Protein AF-A0A6B3G2F9-F1 (afdb_monomer_lite)

Radius of gyration: 20.9 Å; chains: 1; bounding box: 41×46×81 Å

Structure (mmCIF, N/CA/C/O backbone):
data_AF-A0A6B3G2F9-F1
#
_entry.id   AF-A0A6B3G2F9-F1
#
loop_
_atom_site.group_PDB
_atom_site.id
_atom_site.type_symbol
_atom_site.label_atom_id
_atom_site.label_alt_id
_atom_site.label_comp_id
_atom_site.label_asym_id
_atom_site.label_entity_id
_atom_site.label_seq_id
_atom_site.pdbx_PDB_ins_code
_atom_site.Cartn_x
_atom_site.Cartn_y
_atom_site.Cartn_z
_atom_site.occupancy
_atom_site.B_iso_or_equiv
_atom_site.auth_seq_id
_atom_site.auth_comp_id
_atom_site.auth_asym_id
_atom_site.auth_atom_id
_atom_site.pdbx_PDB_model_num
ATOM 1 N N . MET A 1 1 ? -14.988 -7.366 -2.886 1.00 41.06 1 MET A N 1
ATOM 2 C CA . MET A 1 1 ? -13.900 -8.150 -2.256 1.00 41.06 1 MET A CA 1
ATOM 3 C C . MET A 1 1 ? -12.719 -7.225 -1.993 1.00 41.06 1 MET A C 1
ATOM 5 O O . MET A 1 1 ? -12.342 -6.522 -2.917 1.00 41.06 1 MET A O 1
ATOM 9 N N . SER A 1 2 ? -12.184 -7.180 -0.766 1.00 50.41 2 SER A N 1
ATOM 10 C CA . SER A 1 2 ? -11.078 -6.279 -0.390 1.00 50.41 2 SER A CA 1
ATOM 11 C C . SER A 1 2 ? -9.726 -6.996 -0.423 1.00 50.41 2 SER A C 1
ATOM 13 O O . SER A 1 2 ? -9.626 -8.141 0.024 1.00 50.41 2 SER A O 1
ATOM 15 N N . LEU A 1 3 ? -8.689 -6.311 -0.921 1.00 51.59 3 LEU A N 1
ATOM 16 C CA . LEU A 1 3 ? -7.296 -6.778 -0.892 1.00 51.59 3 LEU A CA 1
ATOM 17 C C . LEU A 1 3 ? -6.813 -7.043 0.542 1.00 51.59 3 LEU A C 1
ATOM 19 O O . LEU A 1 3 ? -6.033 -7.962 0.754 1.00 51.59 3 LEU A O 1
ATOM 23 N N . LEU A 1 4 ? -7.354 -6.323 1.528 1.00 58.78 4 LEU A N 1
ATOM 24 C CA . LEU A 1 4 ? -6.992 -6.448 2.944 1.00 58.78 4 LEU A CA 1
ATOM 25 C C . LEU A 1 4 ? -7.509 -7.739 3.599 1.00 58.78 4 LEU A C 1
ATOM 27 O O . LEU A 1 4 ? -7.082 -8.094 4.692 1.00 58.78 4 LEU A O 1
ATOM 31 N N . CYS A 1 5 ? -8.428 -8.453 2.943 1.00 50.66 5 CYS A N 1
ATOM 32 C CA . CYS A 1 5 ? -8.968 -9.728 3.423 1.00 50.66 5 CYS A CA 1
ATOM 33 C C . CYS A 1 5 ? -8.280 -10.945 2.791 1.00 50.66 5 CYS A C 1
ATOM 35 O O . CYS A 1 5 ? -8.647 -12.080 3.096 1.00 50.66 5 CYS A O 1
ATOM 37 N N . ARG A 1 6 ? -7.313 -10.732 1.888 1.00 55.19 6 ARG A N 1
ATOM 38 C CA . ARG A 1 6 ? -6.484 -11.799 1.333 1.00 55.19 6 ARG A CA 1
ATOM 39 C C . ARG A 1 6 ? -5.071 -11.649 1.892 1.00 55.19 6 ARG A C 1
ATOM 41 O O . ARG A 1 6 ? -4.382 -10.728 1.468 1.00 55.19 6 ARG A O 1
ATOM 48 N N . PRO A 1 7 ? -4.606 -12.567 2.760 1.00 53.50 7 PRO A N 1
ATOM 49 C CA . PRO A 1 7 ? -3.229 -12.530 3.266 1.00 53.50 7 PRO A CA 1
ATOM 50 C C . PRO A 1 7 ? -2.176 -12.640 2.146 1.00 53.50 7 PRO A C 1
ATOM 52 O O . PRO A 1 7 ? -1.012 -12.333 2.365 1.00 53.50 7 PRO A O 1
ATOM 55 N N . ASP A 1 8 ? -2.608 -13.012 0.934 1.00 64.38 8 ASP A N 1
ATOM 56 C CA . ASP A 1 8 ? -1.764 -13.317 -0.219 1.00 64.38 8 ASP A CA 1
ATOM 57 C C . ASP A 1 8 ? -2.055 -12.370 -1.394 1.00 64.38 8 ASP A C 1
ATOM 59 O O . ASP A 1 8 ? -2.053 -12.789 -2.552 1.00 64.38 8 ASP A O 1
ATOM 63 N N . GLY A 1 9 ? -2.449 -11.119 -1.137 1.00 74.69 9 GLY A N 1
ATOM 64 C CA . GLY A 1 9 ? -2.626 -10.113 -2.189 1.00 74.69 9 GLY A CA 1
ATOM 65 C C . GLY A 1 9 ? -1.315 -9.846 -2.940 1.00 74.69 9 GLY A C 1
ATOM 66 O O . GLY A 1 9 ? -0.245 -9.840 -2.337 1.00 74.69 9 GLY A O 1
ATOM 67 N N . LEU A 1 10 ? -1.396 -9.635 -4.259 1.00 86.25 10 LEU A N 1
ATOM 68 C CA . LEU A 1 10 ? -0.296 -9.066 -5.042 1.00 86.25 10 LEU A CA 1
ATOM 69 C C . LEU A 1 10 ? -0.734 -7.682 -5.513 1.00 86.25 10 LEU A C 1
ATOM 71 O O . LEU A 1 10 ? -1.737 -7.559 -6.216 1.00 86.25 10 LEU A O 1
ATOM 75 N N . ALA A 1 11 ? 0.012 -6.662 -5.112 1.00 89.44 11 ALA A N 1
ATOM 76 C CA . ALA A 1 11 ? -0.164 -5.284 -5.526 1.00 89.44 11 ALA A CA 1
ATOM 77 C C . ALA A 1 11 ? 0.913 -4.933 -6.552 1.00 89.44 11 ALA A C 1
ATOM 79 O O . ALA A 1 11 ? 2.075 -5.311 -6.393 1.00 89.44 11 ALA A O 1
ATOM 80 N N . VAL A 1 12 ? 0.522 -4.195 -7.588 1.00 91.19 12 VAL A N 1
ATOM 81 C CA . VAL A 1 12 ? 1.438 -3.643 -8.587 1.00 91.19 12 VAL A CA 1
ATOM 82 C C . VAL A 1 12 ? 1.482 -2.134 -8.385 1.00 9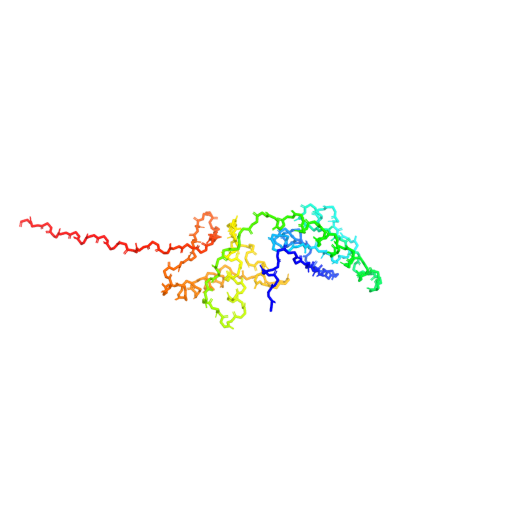1.19 12 VAL A C 1
ATOM 84 O O . VAL A 1 12 ? 0.453 -1.468 -8.482 1.00 91.19 12 VAL A O 1
ATOM 87 N N . LEU A 1 13 ? 2.659 -1.607 -8.057 1.00 91.00 13 LEU A N 1
ATOM 88 C CA . LEU A 1 13 ? 2.901 -0.178 -7.897 1.00 91.00 13 LEU A CA 1
ATOM 89 C C . LEU A 1 13 ? 3.542 0.359 -9.177 1.00 91.00 13 LEU A C 1
ATOM 91 O O . LEU A 1 13 ? 4.723 0.116 -9.407 1.00 91.00 13 LEU A O 1
ATOM 95 N N . ASP A 1 14 ? 2.765 1.069 -9.995 1.00 90.31 14 ASP A N 1
ATOM 96 C CA . ASP A 1 14 ? 3.271 1.749 -11.194 1.00 90.31 14 ASP A CA 1
ATOM 97 C C . ASP A 1 14 ? 3.864 3.117 -10.828 1.00 90.31 14 ASP A C 1
ATOM 99 O O . ASP A 1 14 ? 3.182 3.962 -10.241 1.00 90.31 14 ASP A O 1
ATOM 103 N N . VAL A 1 15 ? 5.143 3.317 -11.143 1.00 87.62 15 VAL A N 1
ATOM 104 C CA . VAL A 1 15 ? 5.885 4.559 -10.909 1.00 87.62 15 VAL A CA 1
ATOM 105 C C . VAL A 1 15 ? 6.088 5.258 -12.250 1.00 87.62 15 VAL A C 1
ATOM 107 O O . VAL A 1 15 ? 6.812 4.767 -13.112 1.00 87.62 15 VAL A O 1
ATOM 110 N N . SER A 1 16 ? 5.454 6.416 -12.432 1.00 79.62 16 SER A N 1
ATOM 111 C CA . SER A 1 16 ? 5.586 7.215 -13.655 1.00 79.62 16 SER A CA 1
ATOM 112 C C . SER A 1 16 ? 6.987 7.811 -13.821 1.00 79.62 16 SER A C 1
ATOM 114 O O . SER A 1 16 ? 7.643 8.158 -12.837 1.00 79.62 16 SER A O 1
ATOM 116 N N . GLU A 1 17 ? 7.401 8.022 -15.072 1.00 67.69 17 GLU A N 1
ATOM 117 C CA . GLU A 1 17 ? 8.581 8.829 -15.404 1.00 67.69 17 GLU A CA 1
ATOM 118 C C . GLU A 1 17 ? 8.389 10.268 -14.894 1.00 67.69 17 GLU A C 1
ATOM 120 O O . GLU A 1 17 ? 7.344 10.879 -15.120 1.00 67.69 17 GLU A O 1
ATOM 125 N N . GLY A 1 18 ? 9.355 10.783 -14.128 1.00 63.62 18 GLY A N 1
ATOM 126 C CA . GLY A 1 18 ? 9.251 12.091 -13.463 1.00 63.62 18 GLY A CA 1
ATOM 127 C C . GLY A 1 18 ? 8.346 12.126 -12.222 1.00 63.62 18 GLY A C 1
ATOM 128 O O . GLY A 1 18 ? 8.128 13.193 -11.648 1.00 63.62 18 GLY A O 1
ATOM 129 N N . GLY A 1 19 ? 7.811 10.982 -11.780 1.00 61.09 19 GLY A N 1
ATOM 130 C CA . GLY A 1 19 ? 7.118 10.881 -10.496 1.00 61.09 19 GLY A CA 1
ATOM 131 C C . GLY A 1 19 ? 8.072 11.132 -9.324 1.00 61.09 19 GLY A C 1
ATOM 132 O O . GLY A 1 19 ? 9.251 10.801 -9.404 1.00 61.09 19 GLY A O 1
ATOM 133 N N . GLN A 1 20 ? 7.568 11.689 -8.215 1.00 62.00 20 GLN A N 1
ATOM 134 C CA . GLN A 1 20 ? 8.350 11.860 -6.981 1.00 62.00 20 GLN A CA 1
ATOM 135 C C . GLN A 1 20 ? 8.782 10.490 -6.427 1.00 62.00 20 GLN A C 1
ATOM 137 O O . GLN A 1 20 ? 8.065 9.853 -5.648 1.00 62.00 20 GLN A O 1
ATOM 142 N N . THR A 1 21 ? 9.965 10.031 -6.829 1.00 65.19 21 THR A N 1
ATOM 143 C CA . THR A 1 21 ? 10.618 8.812 -6.336 1.00 65.19 21 THR A CA 1
ATOM 144 C C . THR A 1 21 ? 11.100 8.965 -4.893 1.00 65.19 21 THR A C 1
ATOM 146 O O . THR A 1 21 ? 11.269 7.956 -4.209 1.00 65.19 21 THR A O 1
ATOM 149 N N . ASP A 1 22 ? 11.178 10.200 -4.383 1.00 66.00 22 ASP A N 1
ATOM 150 C CA . ASP A 1 22 ? 11.611 10.587 -3.028 1.00 66.00 22 ASP A CA 1
ATOM 151 C C . ASP A 1 22 ? 10.884 9.863 -1.882 1.00 66.00 22 ASP A C 1
ATOM 153 O O . ASP A 1 22 ? 11.321 9.886 -0.731 1.00 66.00 22 ASP A O 1
ATOM 157 N N . ARG A 1 23 ? 9.747 9.214 -2.166 1.00 80.12 23 ARG A N 1
ATOM 158 C CA . ARG A 1 23 ? 8.985 8.418 -1.189 1.00 80.12 23 ARG A CA 1
ATOM 159 C C . ARG A 1 23 ? 8.669 7.002 -1.653 1.00 80.12 23 ARG A C 1
ATOM 161 O O . ARG A 1 23 ? 7.854 6.336 -1.012 1.00 80.12 23 ARG A O 1
ATOM 168 N N . LEU A 1 24 ? 9.280 6.522 -2.735 1.00 88.00 24 LEU A N 1
ATOM 169 C CA . LEU A 1 24 ? 9.011 5.191 -3.281 1.00 88.00 24 LEU A CA 1
ATOM 170 C C . LEU A 1 24 ? 9.279 4.102 -2.240 1.00 88.00 24 LEU A C 1
ATOM 172 O O . LEU A 1 24 ? 8.399 3.293 -1.959 1.00 88.00 24 LEU A O 1
ATOM 176 N N . GLU A 1 25 ? 10.443 4.132 -1.595 1.00 90.44 25 GLU A N 1
ATOM 177 C CA . GLU A 1 25 ? 10.796 3.165 -0.552 1.00 90.44 25 GLU A CA 1
ATOM 178 C C . GLU A 1 25 ? 9.811 3.197 0.619 1.00 90.44 25 GLU A C 1
ATOM 180 O O . GLU A 1 25 ? 9.406 2.155 1.130 1.00 90.44 25 GLU A O 1
ATOM 185 N N . GLN A 1 26 ? 9.373 4.386 1.039 1.00 88.06 26 GLN A N 1
ATOM 186 C CA . GLN A 1 26 ? 8.383 4.504 2.105 1.00 88.06 26 GLN A CA 1
ATOM 187 C C . GLN A 1 26 ? 7.035 3.911 1.675 1.00 88.06 26 GLN A C 1
ATOM 189 O O . GLN A 1 26 ? 6.419 3.173 2.440 1.00 88.06 26 GLN A O 1
ATOM 194 N N . ARG A 1 27 ? 6.590 4.185 0.444 1.00 88.88 27 ARG A N 1
ATOM 195 C CA . ARG A 1 27 ? 5.352 3.625 -0.122 1.00 88.88 27 ARG A CA 1
ATOM 196 C C . ARG A 1 27 ? 5.417 2.106 -0.199 1.00 88.88 27 ARG A C 1
ATOM 198 O O . ARG A 1 27 ? 4.492 1.446 0.261 1.00 88.88 27 ARG A O 1
ATOM 205 N N . VAL A 1 28 ? 6.516 1.560 -0.714 1.00 91.19 28 VAL A N 1
ATOM 206 C CA . VAL A 1 28 ? 6.755 0.114 -0.783 1.00 91.19 28 VAL A CA 1
ATOM 207 C C . VAL A 1 28 ? 6.747 -0.497 0.610 1.00 91.19 28 VAL A C 1
ATOM 209 O O . VAL A 1 28 ? 6.050 -1.480 0.827 1.00 91.19 28 VAL A O 1
ATOM 212 N N . ARG A 1 29 ? 7.438 0.117 1.575 1.00 89.88 29 ARG A N 1
ATOM 213 C CA . ARG A 1 29 ? 7.489 -0.358 2.963 1.00 89.88 29 ARG A CA 1
ATOM 214 C C . ARG A 1 29 ? 6.130 -0.391 3.632 1.00 89.88 29 ARG A C 1
ATOM 216 O O . ARG A 1 29 ? 5.868 -1.282 4.427 1.00 89.88 29 ARG A O 1
ATOM 223 N N . VAL A 1 30 ? 5.278 0.584 3.342 1.00 86.62 30 VAL A N 1
ATOM 224 C CA . VAL A 1 30 ? 3.931 0.643 3.903 1.00 86.62 30 VAL A CA 1
ATOM 225 C C . VAL A 1 30 ? 3.004 -0.348 3.189 1.00 86.62 30 VAL A C 1
ATOM 227 O O . VAL A 1 30 ? 2.289 -1.094 3.853 1.00 86.62 30 VAL A O 1
ATOM 230 N N . LEU A 1 31 ? 3.047 -0.433 1.857 1.00 86.94 31 LEU A N 1
ATOM 231 C CA . LEU A 1 31 ? 2.233 -1.376 1.080 1.00 86.94 31 LEU A CA 1
ATOM 232 C C . LEU A 1 31 ? 2.614 -2.840 1.342 1.00 86.94 31 LEU A C 1
ATOM 234 O O . LEU A 1 31 ? 1.730 -3.692 1.416 1.00 86.94 31 LEU A O 1
ATOM 238 N N . SER A 1 32 ? 3.901 -3.125 1.564 1.00 87.38 32 SER A N 1
ATOM 239 C CA . SER A 1 32 ? 4.393 -4.474 1.872 1.00 87.38 32 SER A CA 1
ATOM 240 C C . SER A 1 32 ? 3.857 -5.020 3.198 1.00 87.38 32 SER A C 1
ATOM 242 O O . SER A 1 32 ? 3.892 -6.223 3.439 1.00 87.38 32 SER A O 1
ATOM 244 N N . THR A 1 33 ? 3.299 -4.154 4.054 1.00 81.50 33 THR A N 1
ATOM 245 C CA . THR A 1 33 ? 2.641 -4.579 5.298 1.00 81.50 33 THR A CA 1
ATOM 246 C C . THR A 1 33 ? 1.257 -5.189 5.087 1.00 81.50 33 THR A C 1
ATOM 248 O O . THR A 1 33 ? 0.774 -5.878 5.984 1.00 81.50 33 THR A O 1
ATOM 251 N N . ILE A 1 34 ? 0.621 -4.937 3.939 1.00 79.69 34 ILE A N 1
ATOM 252 C CA . ILE A 1 34 ? -0.754 -5.369 3.644 1.00 79.69 34 ILE A CA 1
ATOM 253 C C . ILE A 1 34 ? -0.860 -6.283 2.419 1.00 79.69 34 ILE A C 1
ATOM 255 O O . ILE A 1 34 ? -1.911 -6.875 2.195 1.00 79.69 34 ILE A O 1
ATOM 259 N N . SER A 1 35 ? 0.191 -6.375 1.603 1.00 83.56 35 SER A N 1
ATOM 260 C CA . SER A 1 35 ? 0.215 -7.148 0.360 1.00 83.56 35 SER A CA 1
ATOM 261 C C . SER A 1 35 ? 1.657 -7.416 -0.061 1.00 83.56 35 SER A C 1
ATOM 263 O O . SER A 1 35 ? 2.549 -6.640 0.260 1.00 83.56 35 SER A O 1
ATOM 265 N N . SER A 1 36 ? 1.900 -8.447 -0.867 1.00 88.81 36 SER A N 1
ATOM 266 C CA . SER A 1 36 ? 3.142 -8.524 -1.645 1.00 88.81 36 SER A CA 1
ATOM 267 C C . SER A 1 36 ? 3.142 -7.429 -2.716 1.00 88.81 36 SER A C 1
ATOM 269 O O . SER A 1 36 ? 2.096 -7.181 -3.319 1.00 88.81 36 SER A O 1
ATOM 271 N N . VAL A 1 37 ? 4.279 -6.762 -2.949 1.00 91.75 37 VAL A N 1
ATOM 272 C CA . VAL A 1 37 ? 4.366 -5.579 -3.829 1.00 91.75 37 VAL A CA 1
ATOM 273 C C . VAL A 1 37 ? 5.367 -5.806 -4.955 1.00 91.75 37 VAL A C 1
ATOM 275 O O . VAL A 1 37 ? 6.559 -5.949 -4.696 1.00 91.75 37 VAL A O 1
ATOM 278 N N . VAL A 1 38 ? 4.896 -5.783 -6.199 1.00 94.56 38 VAL A N 1
ATOM 279 C CA . VAL A 1 38 ? 5.738 -5.657 -7.397 1.00 94.56 38 VAL A CA 1
ATOM 280 C C . VAL A 1 38 ? 5.753 -4.192 -7.812 1.00 94.56 38 VAL A C 1
ATOM 282 O O . VAL A 1 38 ? 4.700 -3.561 -7.877 1.00 94.56 38 VAL A O 1
ATOM 285 N N . VAL A 1 39 ? 6.928 -3.643 -8.094 1.00 94.44 39 VAL A N 1
ATOM 286 C CA . VAL A 1 39 ? 7.079 -2.249 -8.532 1.00 94.44 39 VAL A CA 1
ATOM 287 C C . VAL A 1 39 ? 7.374 -2.225 -10.027 1.00 94.44 39 VAL A C 1
ATOM 289 O O . VAL A 1 39 ? 8.308 -2.888 -10.463 1.00 94.44 39 VAL A O 1
ATOM 292 N N . LEU A 1 40 ? 6.599 -1.471 -10.806 1.00 93.94 40 LEU A N 1
ATOM 293 C CA . LEU A 1 40 ? 6.957 -1.104 -12.176 1.00 93.94 40 LEU A CA 1
ATOM 294 C C . LEU A 1 40 ? 7.669 0.241 -12.102 1.00 93.94 40 LEU A C 1
ATOM 296 O O . LEU A 1 40 ? 7.079 1.221 -11.650 1.00 93.94 40 LEU A O 1
ATOM 300 N N . ALA A 1 41 ? 8.941 0.271 -12.474 1.00 91.62 41 ALA A N 1
ATOM 301 C CA . ALA A 1 41 ? 9.803 1.419 -12.245 1.00 91.62 41 ALA A CA 1
ATOM 302 C C . ALA A 1 41 ? 10.530 1.859 -13.524 1.00 91.62 41 ALA A C 1
ATOM 304 O O . ALA A 1 41 ? 10.881 1.007 -14.350 1.00 91.62 41 ALA A O 1
ATOM 305 N N . PRO A 1 42 ? 10.789 3.169 -13.688 1.00 88.56 42 PRO A N 1
ATOM 306 C CA . PRO A 1 42 ? 11.743 3.652 -14.674 1.00 88.56 42 PRO A CA 1
ATOM 307 C C . PRO A 1 42 ? 13.172 3.207 -14.312 1.00 88.56 42 PRO A C 1
ATOM 309 O O . PRO A 1 42 ? 13.449 2.749 -13.198 1.00 88.56 42 PRO A O 1
ATOM 312 N N . ARG A 1 43 ? 14.086 3.287 -15.285 1.00 84.12 43 ARG A N 1
ATOM 313 C CA . ARG A 1 43 ? 15.433 2.682 -15.210 1.00 84.12 43 ARG A CA 1
ATOM 314 C C . ARG A 1 43 ? 16.353 3.310 -14.158 1.00 84.12 43 ARG A C 1
ATOM 316 O O . ARG A 1 43 ? 17.328 2.682 -13.760 1.00 84.12 43 ARG A O 1
ATOM 323 N N . ASP A 1 44 ? 16.057 4.527 -13.731 1.00 85.75 44 ASP A N 1
ATOM 324 C CA . ASP A 1 44 ? 16.808 5.327 -12.763 1.00 85.75 44 ASP A CA 1
ATOM 325 C C . ASP A 1 44 ? 16.453 5.015 -11.298 1.00 85.75 44 ASP A C 1
ATOM 327 O O . ASP A 1 44 ? 17.122 5.489 -10.377 1.00 85.75 44 ASP A O 1
ATOM 331 N N . VAL A 1 45 ? 15.436 4.183 -11.050 1.00 88.88 45 VAL A N 1
ATOM 332 C CA . VAL A 1 45 ? 15.073 3.771 -9.690 1.00 88.88 45 VAL A CA 1
ATOM 333 C C . VAL A 1 45 ? 16.151 2.884 -9.072 1.00 88.88 45 VAL A C 1
ATOM 335 O O . VAL A 1 45 ? 16.609 1.900 -9.654 1.00 88.88 45 VAL A O 1
ATOM 338 N N . ASN A 1 46 ? 16.489 3.167 -7.811 1.00 90.88 46 ASN A N 1
ATOM 339 C CA . ASN A 1 46 ? 17.349 2.305 -7.010 1.00 90.88 46 ASN A CA 1
ATOM 340 C C . ASN A 1 46 ? 16.636 0.978 -6.680 1.00 90.88 46 ASN A C 1
ATOM 342 O O . ASN A 1 46 ? 15.911 0.851 -5.686 1.00 90.88 46 ASN A O 1
ATOM 346 N N . VAL A 1 47 ? 16.861 -0.030 -7.526 1.00 92.25 47 VAL A N 1
ATOM 347 C CA . VAL A 1 47 ? 16.284 -1.378 -7.400 1.00 92.25 47 VAL A CA 1
ATOM 348 C C . VAL A 1 47 ? 16.603 -1.998 -6.039 1.00 92.25 47 VAL A C 1
ATOM 350 O O . VAL A 1 47 ? 15.716 -2.538 -5.380 1.00 92.25 47 VAL A O 1
ATOM 353 N N . VAL A 1 48 ? 17.852 -1.883 -5.577 1.00 94.12 48 VAL A N 1
ATOM 354 C CA . VAL A 1 48 ? 18.304 -2.498 -4.319 1.00 94.12 48 VAL A CA 1
ATOM 355 C C . VAL A 1 48 ? 17.577 -1.897 -3.121 1.00 94.12 48 VAL A C 1
ATOM 357 O O . VAL A 1 48 ? 17.113 -2.631 -2.247 1.00 94.12 48 VAL A O 1
ATOM 360 N N . ALA A 1 49 ? 17.454 -0.573 -3.070 1.00 92.81 49 ALA A N 1
ATOM 361 C CA . ALA A 1 49 ? 16.764 0.096 -1.975 1.00 92.81 49 ALA A CA 1
ATOM 362 C C . ALA A 1 49 ? 15.257 -0.210 -1.980 1.00 92.81 49 ALA A C 1
ATOM 364 O O . ALA A 1 49 ? 14.669 -0.473 -0.930 1.00 92.81 49 ALA A O 1
ATOM 365 N N . THR A 1 50 ? 14.658 -0.310 -3.168 1.00 92.94 50 THR A N 1
ATOM 366 C CA . THR A 1 50 ? 13.248 -0.684 -3.348 1.00 92.94 50 THR A CA 1
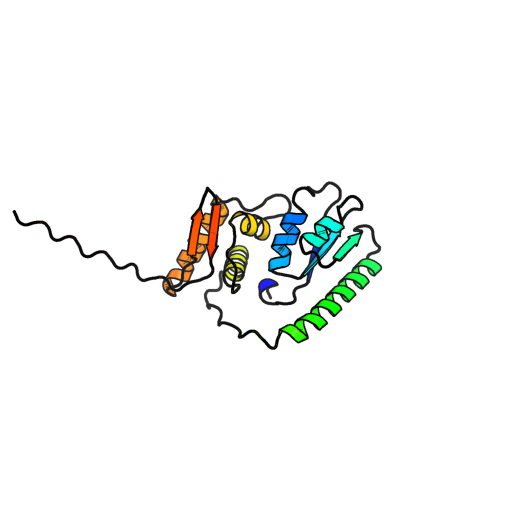ATOM 367 C C . THR A 1 50 ? 12.967 -2.119 -2.881 1.00 92.94 50 THR A C 1
ATOM 369 O O . THR A 1 50 ? 11.995 -2.360 -2.164 1.00 92.94 50 THR A O 1
ATOM 372 N N . LEU A 1 51 ? 13.849 -3.073 -3.198 1.00 93.06 51 LEU A N 1
ATOM 373 C CA . LEU A 1 51 ? 13.766 -4.446 -2.682 1.00 93.06 51 LEU A CA 1
ATOM 374 C C . LEU A 1 51 ? 13.944 -4.485 -1.156 1.00 93.06 51 LEU A C 1
ATOM 376 O O . LEU A 1 51 ? 13.151 -5.111 -0.457 1.00 93.06 51 LEU A O 1
ATOM 380 N N . ARG A 1 52 ? 14.922 -3.747 -0.608 1.00 92.56 52 ARG A N 1
ATOM 381 C CA . ARG A 1 52 ? 15.126 -3.623 0.852 1.00 92.56 52 ARG A CA 1
ATOM 382 C C . ARG A 1 52 ? 13.940 -2.986 1.573 1.00 92.56 52 ARG A C 1
ATOM 384 O O . ARG A 1 52 ? 13.721 -3.265 2.750 1.00 92.56 52 ARG A O 1
ATOM 391 N N . ALA A 1 53 ? 13.171 -2.143 0.890 1.00 90.75 53 ALA A N 1
ATOM 392 C CA . ALA A 1 53 ? 11.935 -1.586 1.418 1.00 90.75 53 ALA A CA 1
ATOM 393 C C . ALA A 1 53 ? 10.790 -2.616 1.497 1.00 90.75 53 ALA A C 1
ATOM 395 O O . ALA A 1 53 ? 9.790 -2.350 2.160 1.00 90.75 53 ALA A O 1
ATOM 396 N N . GLY A 1 54 ? 10.934 -3.791 0.878 1.00 91.19 54 GLY A N 1
ATOM 397 C CA . GLY A 1 54 ? 9.970 -4.891 0.947 1.00 91.19 54 GLY A CA 1
ATOM 398 C C . GLY A 1 54 ? 9.217 -5.164 -0.354 1.00 91.19 54 GLY A C 1
ATOM 399 O O . GLY A 1 54 ? 8.201 -5.858 -0.317 1.00 91.19 54 GLY A O 1
ATOM 400 N N . ALA A 1 55 ? 9.673 -4.630 -1.493 1.00 93.44 55 ALA A N 1
ATOM 401 C CA . ALA A 1 55 ? 9.180 -5.083 -2.791 1.00 93.44 55 ALA A CA 1
ATOM 402 C C . ALA A 1 55 ? 9.609 -6.538 -3.024 1.00 93.44 55 ALA A C 1
ATOM 404 O O . ALA A 1 55 ? 10.743 -6.908 -2.721 1.00 93.44 55 ALA A O 1
ATOM 405 N N . VAL A 1 56 ? 8.715 -7.350 -3.588 1.00 92.81 56 VAL A N 1
ATOM 406 C CA . VAL A 1 56 ? 9.037 -8.730 -3.979 1.00 92.81 56 VAL A CA 1
ATOM 407 C C . VAL A 1 56 ? 9.763 -8.771 -5.321 1.00 92.81 56 VAL A C 1
ATOM 409 O O . VAL A 1 56 ? 10.589 -9.647 -5.541 1.00 92.81 56 VAL A O 1
ATOM 412 N N . ASN A 1 57 ? 9.494 -7.795 -6.197 1.00 94.12 57 ASN A N 1
ATOM 413 C CA . ASN A 1 57 ? 10.194 -7.633 -7.466 1.00 94.12 57 ASN A CA 1
ATOM 414 C C . ASN A 1 57 ? 10.112 -6.176 -7.961 1.00 94.12 57 ASN A C 1
ATOM 416 O O . ASN A 1 57 ? 9.169 -5.451 -7.628 1.00 94.12 57 ASN A O 1
ATOM 420 N N . VAL A 1 58 ? 11.086 -5.764 -8.771 1.00 94.81 58 VAL A N 1
ATOM 421 C CA . VAL A 1 58 ? 11.131 -4.465 -9.451 1.00 94.81 58 VAL A CA 1
ATOM 422 C C . VAL A 1 58 ? 11.309 -4.728 -10.941 1.00 94.81 58 VAL A C 1
ATOM 424 O O . VAL A 1 58 ? 12.312 -5.300 -11.366 1.00 94.81 58 VAL A O 1
ATOM 427 N N . LEU A 1 59 ? 10.312 -4.347 -11.730 1.00 94.38 59 LEU A N 1
ATOM 428 C CA . LEU A 1 59 ? 10.247 -4.605 -13.160 1.00 94.38 59 LEU A CA 1
ATOM 429 C C . LEU A 1 59 ? 10.441 -3.301 -13.945 1.00 94.38 59 LEU A C 1
ATOM 431 O O . LEU A 1 59 ? 9.886 -2.275 -13.542 1.00 94.38 59 LEU A O 1
ATOM 435 N N . PRO A 1 60 ? 11.168 -3.331 -15.077 1.00 92.50 60 PRO A N 1
ATOM 436 C CA . PRO A 1 60 ? 11.258 -2.181 -15.968 1.00 92.50 60 PRO A CA 1
ATOM 437 C C . PRO A 1 60 ? 9.871 -1.838 -16.508 1.00 92.50 60 PRO A C 1
ATOM 439 O O . PRO A 1 60 ? 9.193 -2.697 -17.075 1.00 92.50 60 PRO A O 1
ATOM 442 N N . ARG A 1 61 ? 9.439 -0.591 -16.328 1.00 90.12 61 ARG A N 1
ATOM 443 C CA . ARG A 1 61 ? 8.128 -0.124 -16.797 1.00 90.12 61 ARG A CA 1
ATOM 444 C C . ARG A 1 61 ? 7.984 -0.196 -18.321 1.00 90.12 61 ARG A C 1
ATOM 446 O O . ARG A 1 61 ? 6.884 -0.408 -18.819 1.00 90.12 61 ARG A O 1
ATOM 453 N N . ASP A 1 62 ? 9.091 -0.037 -19.039 1.00 90.44 62 ASP A N 1
ATOM 454 C CA . ASP A 1 62 ? 9.187 -0.075 -20.500 1.00 90.44 62 ASP A CA 1
ATOM 455 C C . ASP A 1 62 ? 9.258 -1.500 -21.080 1.00 90.44 62 ASP A C 1
ATOM 457 O O . ASP A 1 62 ? 9.335 -1.668 -22.299 1.00 90.44 62 ASP A O 1
ATOM 461 N N . ALA A 1 63 ? 9.213 -2.539 -20.239 1.00 92.19 63 ALA A N 1
ATOM 462 C CA . ALA A 1 63 ? 9.188 -3.915 -20.715 1.00 92.19 63 ALA A CA 1
ATOM 463 C C . ALA A 1 63 ? 7.892 -4.223 -21.501 1.00 92.19 63 ALA A C 1
ATOM 465 O O . ALA A 1 63 ? 6.817 -3.710 -21.168 1.00 92.19 63 ALA A O 1
ATOM 466 N N . PRO A 1 64 ? 7.942 -5.108 -22.517 1.00 94.44 64 PRO A N 1
ATOM 467 C CA . PRO A 1 64 ? 6.764 -5.487 -23.288 1.00 94.44 64 PRO A CA 1
ATOM 468 C C . PRO A 1 64 ? 5.615 -5.996 -22.396 1.00 94.44 64 PRO A C 1
ATOM 470 O O . PRO A 1 64 ? 5.858 -6.810 -21.498 1.00 94.44 64 PRO A O 1
ATOM 473 N N . PRO A 1 65 ? 4.340 -5.644 -22.669 1.00 92.69 65 PRO A N 1
ATOM 474 C CA . PRO A 1 65 ? 3.211 -6.038 -21.818 1.00 92.69 65 PRO A CA 1
ATOM 475 C C . PRO A 1 65 ? 3.095 -7.549 -21.571 1.00 92.69 65 PRO A C 1
ATOM 477 O O . PRO A 1 65 ? 2.735 -7.977 -20.476 1.00 92.69 65 PRO A O 1
ATOM 480 N N . ARG A 1 66 ? 3.439 -8.375 -22.570 1.00 94.12 66 ARG A N 1
ATOM 481 C CA . ARG A 1 66 ? 3.458 -9.842 -22.428 1.00 94.12 66 ARG A CA 1
ATOM 482 C C . ARG A 1 66 ? 4.531 -10.319 -21.452 1.00 94.12 66 ARG A C 1
ATOM 484 O O . ARG A 1 66 ? 4.285 -11.249 -20.689 1.00 94.12 66 ARG A O 1
ATOM 491 N N . GLU A 1 67 ? 5.696 -9.681 -21.463 1.00 94.25 67 GLU A N 1
ATOM 492 C CA . GLU A 1 67 ? 6.779 -9.990 -20.535 1.00 94.25 67 GLU A CA 1
ATOM 493 C C . GLU A 1 67 ? 6.393 -9.592 -19.107 1.00 94.25 67 GLU A C 1
ATOM 495 O O . GLU A 1 67 ? 6.502 -10.411 -18.195 1.00 94.25 67 GLU A O 1
ATOM 500 N N . LEU A 1 68 ? 5.861 -8.377 -18.923 1.00 93.06 68 LEU A N 1
ATOM 501 C CA . LEU A 1 68 ? 5.359 -7.907 -17.630 1.00 93.06 68 LEU A CA 1
ATOM 502 C C . LEU A 1 68 ? 4.290 -8.844 -17.067 1.00 93.06 68 LEU A C 1
ATOM 504 O O . LEU A 1 68 ? 4.395 -9.280 -15.922 1.00 93.06 68 LEU A O 1
ATOM 508 N N . ALA A 1 69 ? 3.298 -9.215 -17.881 1.00 92.31 69 ALA A N 1
ATOM 509 C CA . ALA A 1 69 ? 2.258 -10.154 -17.480 1.00 92.31 69 ALA A CA 1
ATOM 510 C C . ALA A 1 69 ? 2.847 -11.511 -17.060 1.00 92.31 69 ALA A C 1
ATOM 512 O O . ALA A 1 69 ? 2.481 -12.039 -16.010 1.00 92.31 69 ALA A O 1
ATOM 513 N N . GLY A 1 70 ? 3.796 -12.051 -17.832 1.00 93.31 70 GLY A N 1
ATOM 514 C CA . GLY A 1 70 ? 4.479 -13.304 -17.504 1.00 93.31 70 GLY A CA 1
ATOM 515 C C . GLY A 1 70 ? 5.214 -13.245 -16.164 1.00 93.31 70 GLY A C 1
ATOM 516 O O . GLY A 1 70 ? 5.075 -14.154 -15.343 1.00 93.31 70 GLY A O 1
ATOM 517 N N . ARG A 1 71 ? 5.935 -12.149 -15.903 1.00 92.62 71 ARG A N 1
ATOM 518 C CA . ARG A 1 71 ? 6.654 -11.936 -14.639 1.00 92.62 71 ARG A CA 1
ATOM 519 C C . ARG A 1 71 ? 5.700 -11.768 -13.457 1.00 92.62 71 ARG A C 1
ATOM 521 O O . ARG A 1 71 ? 5.882 -12.430 -12.442 1.00 92.62 71 ARG A O 1
ATOM 528 N N . ILE A 1 72 ? 4.632 -10.983 -13.600 1.00 91.44 72 ILE A N 1
ATOM 529 C CA . ILE A 1 72 ? 3.607 -10.811 -12.553 1.00 91.44 72 ILE A CA 1
ATOM 530 C C . ILE A 1 72 ? 2.928 -12.151 -12.222 1.00 91.44 72 ILE A C 1
ATOM 532 O O . ILE A 1 72 ? 2.710 -12.469 -11.052 1.00 91.44 72 ILE A O 1
ATOM 536 N N . VAL A 1 73 ? 2.622 -12.970 -13.235 1.00 91.62 73 VAL A N 1
ATOM 537 C CA . VAL A 1 73 ? 2.061 -14.317 -13.034 1.00 91.62 73 VAL A CA 1
ATOM 538 C C . VAL A 1 73 ? 3.053 -15.230 -12.311 1.00 91.62 73 VAL A C 1
ATOM 540 O O . VAL A 1 73 ? 2.642 -15.999 -11.441 1.00 91.62 73 VAL A O 1
ATOM 543 N N . ALA A 1 74 ? 4.345 -15.153 -12.635 1.00 89.44 74 ALA A N 1
ATOM 544 C CA . ALA A 1 74 ? 5.375 -15.916 -11.938 1.00 89.44 74 ALA A CA 1
ATOM 545 C C . ALA A 1 74 ? 5.456 -15.526 -10.451 1.00 89.44 74 ALA A C 1
ATOM 547 O O . ALA A 1 74 ? 5.411 -16.412 -9.596 1.00 89.44 74 ALA A O 1
ATOM 548 N N . GLU A 1 75 ? 5.465 -14.228 -10.134 1.00 90.62 75 GLU A N 1
ATOM 549 C CA . GLU A 1 75 ? 5.445 -13.732 -8.748 1.00 90.62 75 GLU A CA 1
ATOM 550 C C . GLU A 1 75 ? 4.212 -14.219 -7.987 1.00 90.62 75 GLU A C 1
ATOM 552 O O . GLU A 1 75 ? 4.309 -14.737 -6.873 1.00 90.62 75 GLU A O 1
ATOM 557 N N . ARG A 1 76 ? 3.035 -14.135 -8.619 1.00 87.25 76 ARG A N 1
ATOM 558 C CA . ARG A 1 76 ? 1.787 -14.626 -8.029 1.00 87.25 76 ARG A CA 1
ATOM 559 C C . ARG A 1 76 ? 1.880 -16.104 -7.651 1.00 87.25 76 ARG A C 1
ATOM 561 O O . ARG A 1 76 ? 1.481 -16.474 -6.549 1.00 87.25 76 ARG A O 1
ATOM 568 N N . ARG A 1 77 ? 2.422 -16.940 -8.544 1.00 87.75 77 ARG A N 1
ATOM 569 C CA . ARG A 1 77 ? 2.602 -18.379 -8.294 1.00 87.75 77 ARG A CA 1
ATOM 570 C C . ARG A 1 77 ? 3.528 -18.635 -7.107 1.00 87.75 77 ARG A C 1
ATOM 572 O O . ARG A 1 77 ? 3.220 -19.495 -6.285 1.00 87.75 77 ARG A O 1
ATOM 579 N N . TRP A 1 78 ? 4.625 -17.887 -6.989 1.00 84.19 78 TRP A N 1
ATOM 580 C CA . TRP A 1 78 ? 5.549 -18.003 -5.857 1.00 84.19 78 TRP A CA 1
ATOM 581 C C . TRP A 1 78 ? 4.898 -17.631 -4.523 1.00 84.19 78 TRP A C 1
ATOM 583 O O . TRP A 1 78 ? 5.063 -18.362 -3.544 1.00 84.19 78 TRP A O 1
ATOM 593 N N . ILE A 1 79 ? 4.111 -16.553 -4.496 1.00 82.25 79 ILE A N 1
ATOM 594 C CA . ILE A 1 79 ? 3.350 -16.128 -3.312 1.00 82.25 79 ILE A CA 1
ATOM 595 C C . ILE A 1 79 ? 2.319 -17.193 -2.924 1.00 82.25 79 ILE A C 1
ATOM 597 O O . ILE A 1 79 ? 2.247 -17.608 -1.771 1.00 82.25 79 ILE A O 1
ATOM 601 N N . ASP A 1 80 ? 1.553 -17.710 -3.886 1.00 81.69 80 ASP A N 1
ATOM 602 C CA . ASP A 1 80 ? 0.555 -18.742 -3.598 1.00 81.69 80 ASP A CA 1
ATOM 603 C C . ASP A 1 80 ? 1.209 -20.032 -3.042 1.00 81.69 80 ASP A C 1
ATOM 605 O O . ASP A 1 80 ? 0.633 -20.698 -2.175 1.00 81.69 80 ASP A O 1
ATOM 609 N N . LEU A 1 81 ? 2.428 -20.377 -3.482 1.00 77.81 81 LEU A N 1
ATOM 610 C CA . LEU A 1 81 ? 3.196 -21.519 -2.967 1.00 77.81 81 LEU A CA 1
ATOM 611 C C . LEU A 1 81 ? 3.756 -21.297 -1.553 1.00 77.81 81 LEU A C 1
ATOM 613 O O . LEU A 1 81 ? 3.806 -22.250 -0.767 1.00 77.81 81 LEU A O 1
ATOM 617 N N . SER A 1 82 ? 4.196 -20.084 -1.215 1.00 71.06 82 SER A N 1
ATOM 618 C CA . SER A 1 82 ? 4.731 -19.765 0.116 1.00 71.06 82 SER A CA 1
ATOM 619 C C . SER A 1 82 ? 3.610 -19.637 1.151 1.00 71.06 82 SER A C 1
ATOM 621 O O . SER A 1 82 ? 3.700 -20.200 2.246 1.00 71.06 82 SER A O 1
ATOM 623 N N . SER A 1 83 ? 2.493 -19.021 0.779 1.00 66.19 83 SER A N 1
ATOM 624 C CA . SER A 1 83 ? 1.345 -18.821 1.659 1.00 66.19 83 SER A CA 1
ATOM 625 C C . SER A 1 83 ? 0.581 -20.093 2.008 1.00 66.19 83 SER A C 1
ATOM 627 O O . SER A 1 83 ? 0.045 -20.208 3.114 1.00 66.19 83 SER A O 1
ATOM 629 N N . ARG A 1 84 ? 0.555 -21.094 1.117 1.00 59.91 84 ARG A N 1
ATOM 630 C CA . ARG A 1 84 ? 0.021 -22.432 1.444 1.00 59.91 84 ARG A CA 1
ATOM 631 C C . ARG A 1 84 ? 0.752 -23.075 2.625 1.00 59.91 84 ARG A C 1
ATOM 633 O O . ARG A 1 84 ? 0.121 -23.786 3.399 1.00 59.91 84 ARG A O 1
ATOM 640 N N . ARG A 1 85 ? 2.045 -22.785 2.808 1.00 56.31 85 ARG A N 1
ATOM 641 C CA . ARG A 1 85 ? 2.826 -23.275 3.958 1.00 56.31 85 ARG A CA 1
ATOM 642 C C . ARG A 1 85 ? 2.507 -22.502 5.239 1.00 56.31 85 ARG A C 1
ATOM 644 O O . ARG A 1 85 ? 2.577 -23.064 6.325 1.00 56.31 85 ARG A O 1
ATOM 651 N N . HIS A 1 86 ? 2.128 -21.229 5.115 1.00 51.72 86 HIS A N 1
ATOM 652 C CA . HIS A 1 86 ? 1.879 -20.340 6.253 1.00 51.72 86 HIS A CA 1
ATOM 653 C C . HIS A 1 86 ? 0.447 -20.423 6.814 1.00 51.72 86 HIS A C 1
ATOM 655 O O . HIS A 1 86 ? 0.234 -20.155 7.998 1.00 51.72 86 HIS A O 1
ATOM 661 N N . ARG A 1 87 ? -0.528 -20.841 5.992 1.00 51.97 87 ARG A N 1
ATOM 662 C CA . ARG A 1 87 ? -1.958 -20.957 6.348 1.00 51.97 87 ARG A CA 1
ATOM 663 C C . ARG A 1 87 ? -2.300 -22.017 7.402 1.00 51.97 87 ARG A C 1
ATOM 665 O O . ARG A 1 87 ? -3.426 -22.032 7.881 1.00 51.97 87 ARG A O 1
ATOM 672 N N . LEU A 1 88 ? -1.345 -22.841 7.828 1.00 51.25 88 LEU A N 1
ATOM 673 C CA . LEU A 1 88 ? -1.539 -23.815 8.909 1.00 51.25 88 LEU A CA 1
ATOM 674 C C . LEU A 1 88 ? -1.502 -23.197 10.326 1.00 51.25 88 LEU A C 1
ATOM 676 O O . LEU A 1 88 ? -1.540 -23.943 11.299 1.00 51.25 88 LEU A O 1
ATOM 680 N N . ARG A 1 89 ? -1.384 -21.865 10.479 1.00 43.56 89 ARG A N 1
ATOM 681 C CA . ARG A 1 89 ? -1.029 -21.253 11.778 1.00 43.56 89 ARG A CA 1
ATOM 682 C C . ARG A 1 89 ? -1.843 -20.060 12.286 1.00 43.56 89 ARG A C 1
ATOM 684 O O . ARG A 1 89 ? -1.486 -19.551 13.343 1.00 43.56 89 ARG A O 1
ATOM 691 N N . VAL A 1 90 ? -2.912 -19.602 11.629 1.00 46.53 90 VAL A N 1
ATOM 692 C CA . VAL A 1 90 ? -3.634 -18.402 12.113 1.00 46.53 90 VAL A CA 1
ATOM 693 C C . VAL A 1 90 ? -5.145 -18.642 12.232 1.00 46.53 90 VAL A C 1
ATOM 695 O O . VAL A 1 90 ? -5.786 -18.899 11.214 1.00 46.53 90 VAL A O 1
ATOM 698 N N . PRO A 1 91 ? -5.737 -18.528 13.440 1.00 38.84 91 PRO A N 1
ATOM 699 C CA . PRO A 1 91 ? -7.184 -18.512 13.613 1.00 38.84 91 PRO A CA 1
ATOM 700 C C . PRO A 1 91 ? -7.767 -17.192 13.089 1.00 38.84 91 PRO A C 1
ATOM 702 O O . PRO A 1 91 ? -7.260 -16.109 13.384 1.00 38.84 91 PRO A O 1
ATOM 705 N N . SER A 1 92 ? -8.854 -17.283 12.326 1.00 41.44 92 SER A N 1
ATOM 706 C CA . SER A 1 92 ? -9.633 -16.132 11.864 1.00 41.44 92 SER A CA 1
ATOM 707 C C . SER A 1 92 ? -10.388 -15.512 13.042 1.00 41.44 92 SER A C 1
ATOM 709 O O . SER A 1 92 ? -11.290 -16.146 13.582 1.00 41.44 92 SER A O 1
ATOM 711 N N . GLN A 1 93 ? -10.064 -14.278 13.430 1.00 47.03 93 GLN A N 1
ATOM 712 C CA . GLN A 1 93 ? -10.891 -13.531 14.381 1.00 47.03 93 GLN A CA 1
ATOM 713 C C . GLN A 1 93 ? -12.144 -12.983 13.685 1.00 47.03 93 GLN A C 1
ATOM 715 O O . GLN A 1 93 ? -12.097 -12.504 12.549 1.00 47.03 93 GLN A O 1
ATOM 720 N N . SER A 1 94 ? -13.277 -13.098 14.370 1.00 43.31 94 SER A N 1
ATOM 721 C CA . SER A 1 94 ? -14.600 -12.651 13.938 1.00 43.31 94 SER A CA 1
ATOM 722 C C . SER A 1 94 ? -14.632 -11.138 13.710 1.00 43.31 94 SER A C 1
ATOM 724 O O . SER A 1 94 ? -14.295 -10.341 14.582 1.00 43.31 94 SER A O 1
ATOM 726 N N . ARG A 1 95 ? -15.039 -10.749 12.500 1.00 53.25 95 ARG A N 1
ATOM 727 C CA . ARG A 1 95 ? -15.102 -9.363 12.030 1.00 53.25 95 ARG A CA 1
ATOM 728 C C . ARG A 1 95 ? -16.326 -8.646 12.628 1.00 53.25 95 ARG A C 1
ATOM 730 O O . ARG A 1 95 ? -17.414 -9.219 12.571 1.00 53.25 95 ARG A O 1
ATOM 737 N N . PRO A 1 96 ? -16.207 -7.401 13.126 1.00 50.41 96 PRO A N 1
ATOM 738 C CA . PRO A 1 96 ? -17.375 -6.620 13.528 1.00 50.41 96 PRO A CA 1
ATOM 739 C C . PRO A 1 96 ? -18.309 -6.389 12.329 1.00 50.41 96 PRO A C 1
ATOM 741 O O . PRO A 1 96 ? -17.851 -6.019 11.247 1.00 50.41 96 PRO A O 1
ATOM 744 N N . GLN A 1 97 ? -19.619 -6.584 12.520 1.00 53.75 97 GLN A N 1
ATOM 745 C CA . GLN A 1 97 ? -20.651 -6.424 11.478 1.00 53.75 97 GLN A CA 1
ATOM 746 C C . GLN A 1 97 ? -20.982 -4.958 11.134 1.00 53.75 97 GLN A C 1
ATOM 748 O O . GLN A 1 97 ? -21.823 -4.697 10.274 1.00 53.75 97 GLN A O 1
ATOM 753 N N . ALA A 1 98 ? -20.307 -3.983 11.742 1.00 56.00 98 ALA A N 1
ATOM 754 C CA . ALA A 1 98 ? -20.425 -2.586 11.348 1.00 56.00 98 ALA A CA 1
ATOM 755 C C . ALA A 1 98 ? -19.708 -2.377 10.003 1.00 56.00 98 ALA A C 1
ATOM 757 O O . ALA A 1 98 ? -18.494 -2.194 9.972 1.00 56.00 98 ALA A O 1
ATOM 758 N N . VAL A 1 99 ? -20.440 -2.426 8.886 1.00 60.06 99 VAL A N 1
ATOM 759 C CA . VAL A 1 99 ? -19.899 -2.169 7.540 1.00 60.06 99 VAL A CA 1
ATOM 760 C C . VAL A 1 99 ? -20.111 -0.694 7.179 1.00 60.06 99 VAL A C 1
ATOM 762 O O . VAL A 1 99 ? -21.226 -0.292 6.845 1.00 60.06 99 VAL A O 1
ATOM 765 N N . PRO A 1 100 ? -19.078 0.166 7.244 1.00 60.72 100 PRO A N 1
ATOM 766 C CA . PRO A 1 100 ? -19.141 1.494 6.665 1.00 60.72 100 PRO A CA 1
ATOM 767 C C . PRO A 1 100 ? -19.628 1.504 5.207 1.00 60.72 100 PRO A C 1
ATOM 769 O O . PRO A 1 100 ? -18.987 0.942 4.327 1.00 60.72 100 PRO A O 1
ATOM 772 N N . HIS A 1 101 ? -20.691 2.262 4.916 1.00 65.69 101 HIS A N 1
ATOM 773 C CA . HIS A 1 101 ? -21.152 2.466 3.530 1.00 65.69 101 HIS A CA 1
ATOM 774 C C . HIS A 1 101 ? -20.149 3.231 2.644 1.00 65.69 101 HIS A C 1
ATOM 776 O O . HIS A 1 101 ? -20.167 3.103 1.425 1.00 65.69 101 HIS A O 1
ATOM 782 N N . GLN A 1 102 ? -19.261 4.037 3.240 1.00 77.19 102 GLN A N 1
ATOM 783 C CA . GLN A 1 102 ? -18.251 4.793 2.499 1.00 77.19 102 GLN A CA 1
ATOM 784 C C . GLN A 1 102 ? -16.975 3.956 2.349 1.00 77.19 102 GLN A C 1
ATOM 786 O O . GLN A 1 102 ? -16.343 3.618 3.351 1.00 77.19 102 GLN A O 1
ATOM 791 N N . ALA A 1 103 ? -16.548 3.701 1.108 1.00 75.31 103 ALA A N 1
ATOM 792 C CA . ALA A 1 103 ? -15.385 2.861 0.802 1.00 75.31 103 ALA A CA 1
ATOM 793 C C . ALA A 1 103 ? -14.108 3.277 1.560 1.00 75.31 103 ALA A C 1
ATOM 795 O O . ALA A 1 103 ? -13.393 2.435 2.091 1.00 75.31 103 ALA A O 1
ATOM 796 N N . SER A 1 104 ? -13.848 4.580 1.699 1.00 74.88 104 SER A N 1
ATOM 797 C CA . SER A 1 104 ? -12.670 5.081 2.423 1.00 74.88 104 SER A CA 1
ATOM 798 C C . SER A 1 104 ? -12.700 4.806 3.935 1.00 74.88 104 SER A C 1
ATOM 800 O O . SER A 1 104 ? -11.647 4.649 4.550 1.00 74.88 104 SER A O 1
ATOM 802 N N . GLN A 1 105 ? -13.888 4.730 4.543 1.00 84.50 105 GLN A N 1
ATOM 803 C CA . GLN A 1 105 ? -14.075 4.344 5.948 1.00 84.50 105 GLN A CA 1
ATOM 804 C C . GLN A 1 105 ? -13.980 2.831 6.128 1.00 84.50 105 GLN A C 1
ATOM 806 O O . GLN A 1 105 ? -13.411 2.365 7.110 1.00 84.50 105 GLN A O 1
ATOM 811 N N . GLN A 1 106 ? -14.487 2.075 5.154 1.00 83.50 106 GLN A N 1
ATOM 812 C CA . GLN A 1 106 ? -14.376 0.623 5.124 1.00 83.50 106 GLN A CA 1
ATOM 813 C C . GLN A 1 106 ? -12.909 0.179 5.087 1.00 83.50 106 GLN A C 1
ATOM 815 O O . GLN A 1 106 ? -12.505 -0.672 5.874 1.00 83.50 106 GLN A O 1
ATOM 820 N N . VAL A 1 107 ? -12.097 0.805 4.231 1.00 83.56 107 VAL A N 1
ATOM 821 C CA . VAL A 1 107 ? -10.656 0.526 4.142 1.00 83.56 107 VAL A CA 1
ATOM 822 C C . VAL A 1 107 ? -9.939 0.880 5.449 1.00 83.56 107 VAL A C 1
ATOM 824 O O . VAL A 1 107 ? -9.119 0.100 5.920 1.00 83.56 107 VAL A O 1
ATOM 827 N N . LEU A 1 108 ? -10.264 2.017 6.079 1.00 88.00 108 LEU A N 1
ATOM 828 C CA . LEU A 1 108 ? -9.683 2.383 7.378 1.00 88.00 108 LEU A CA 1
ATOM 829 C C . LEU A 1 108 ? -10.023 1.352 8.466 1.00 88.00 108 LEU A C 1
ATOM 831 O O . LEU A 1 108 ? -9.135 0.944 9.211 1.00 88.00 108 LEU A O 1
ATOM 835 N N . LEU A 1 109 ? -11.285 0.920 8.543 1.00 85.56 109 LEU A N 1
ATOM 836 C CA . LEU A 1 109 ? -11.717 -0.120 9.475 1.00 85.56 109 LEU A CA 1
ATOM 837 C C . LEU A 1 109 ? -10.948 -1.424 9.240 1.00 85.56 109 LEU A C 1
ATOM 839 O O . LEU A 1 109 ? -10.442 -2.014 10.188 1.00 85.56 109 LEU A O 1
ATOM 843 N N . GLU A 1 110 ? -10.825 -1.858 7.987 1.00 83.19 110 GLU A N 1
ATOM 844 C CA . GLU A 1 110 ? -10.087 -3.070 7.621 1.00 83.19 110 GLU A CA 1
ATOM 845 C C . GLU A 1 110 ? -8.610 -2.996 8.022 1.00 83.19 110 GLU A C 1
ATOM 847 O O . GLU A 1 110 ? -8.112 -3.935 8.635 1.00 83.19 110 GLU A O 1
ATOM 852 N N . LEU A 1 111 ? -7.931 -1.871 7.768 1.00 83.50 111 LEU A N 1
ATOM 853 C CA . LEU A 1 111 ? -6.535 -1.665 8.177 1.00 83.50 111 LEU A CA 1
ATOM 854 C C . LEU A 1 111 ? -6.361 -1.748 9.699 1.00 83.50 111 LEU A C 1
ATOM 856 O O . LEU A 1 111 ? -5.436 -2.396 10.187 1.00 83.50 111 LEU A O 1
ATOM 860 N N . LEU A 1 112 ? -7.263 -1.120 10.457 1.00 85.56 112 LEU A N 1
ATOM 861 C CA . LEU A 1 112 ? -7.240 -1.141 11.924 1.00 85.56 112 LEU A CA 1
ATOM 862 C C . LEU A 1 112 ? -7.690 -2.488 12.513 1.00 85.56 112 LEU A C 1
ATOM 864 O O . LEU A 1 112 ? -7.432 -2.753 13.685 1.00 85.56 112 LEU A O 1
ATOM 868 N N . SER A 1 113 ? -8.340 -3.339 11.718 1.00 79.69 113 SER A N 1
ATOM 869 C CA . SER A 1 113 ? -8.719 -4.703 12.109 1.00 79.69 113 SER A CA 1
ATOM 870 C C . SER A 1 113 ? -7.572 -5.702 11.966 1.00 79.69 113 SER A C 1
ATOM 872 O O . SER A 1 113 ? -7.696 -6.827 12.444 1.00 79.69 113 SER A O 1
ATOM 874 N N . LEU A 1 114 ? -6.481 -5.342 11.277 1.00 75.94 114 LEU A N 1
ATOM 875 C CA . LEU A 1 114 ? -5.375 -6.266 11.049 1.00 75.94 114 LEU A CA 1
ATOM 876 C C . LEU A 1 114 ? -4.690 -6.600 12.385 1.00 75.94 114 LEU A C 1
ATOM 878 O O . LEU A 1 114 ? -4.187 -5.694 13.061 1.00 75.94 114 LEU A O 1
ATOM 882 N N . PRO A 1 115 ? -4.654 -7.887 12.782 1.00 63.91 115 PRO A N 1
ATOM 883 C CA . PRO A 1 115 ? -4.059 -8.281 14.045 1.00 63.91 115 PRO A CA 1
ATOM 884 C C . PRO A 1 115 ? -2.564 -7.956 14.002 1.00 63.91 115 PRO A C 1
ATOM 886 O O . PRO A 1 115 ? -1.894 -8.264 13.021 1.00 63.91 115 PRO A O 1
ATOM 889 N N . THR A 1 116 ? -2.042 -7.368 15.082 1.00 56.59 116 THR A N 1
ATOM 890 C CA . THR A 1 116 ? -0.607 -7.141 15.381 1.00 56.59 116 THR A CA 1
ATOM 891 C C . THR A 1 116 ? 0.092 -5.866 14.893 1.00 56.59 116 THR A C 1
ATOM 893 O O . THR A 1 116 ? 1.313 -5.784 15.039 1.00 56.59 116 THR A O 1
ATOM 896 N N . ARG A 1 117 ? -0.598 -4.814 14.419 1.00 67.31 117 ARG A N 1
ATOM 897 C CA . ARG A 1 117 ? 0.110 -3.562 14.064 1.00 67.31 117 ARG A CA 1
ATOM 898 C C . ARG A 1 117 ? -0.462 -2.281 14.663 1.00 67.31 117 ARG A C 1
ATOM 900 O O . ARG A 1 117 ? -1.663 -2.038 14.661 1.00 67.31 117 ARG A O 1
ATOM 907 N N . GLN A 1 118 ? 0.458 -1.445 15.150 1.00 82.12 118 GLN A N 1
ATOM 908 C CA . GLN A 1 118 ? 0.223 -0.023 15.369 1.00 82.12 118 GLN A CA 1
ATOM 909 C C . GLN A 1 118 ? 0.469 0.719 14.060 1.00 82.12 118 GLN A C 1
ATOM 911 O O . GLN A 1 118 ? 1.506 0.543 13.420 1.00 82.12 118 GLN A O 1
ATOM 916 N N . TRP A 1 119 ? -0.456 1.594 13.703 1.00 86.75 119 TRP A N 1
ATOM 917 C CA . TRP A 1 119 ? -0.394 2.385 12.489 1.00 86.75 119 TRP A CA 1
ATOM 918 C C . TRP A 1 119 ? 0.011 3.819 12.800 1.00 86.75 119 TRP A C 1
ATOM 920 O O . TRP A 1 119 ? -0.684 4.528 13.528 1.00 86.75 119 TRP A O 1
ATOM 930 N N . CYS A 1 120 ? 1.127 4.282 12.238 1.00 88.75 120 CYS A N 1
ATOM 931 C CA . CYS A 1 120 ? 1.471 5.699 12.291 1.00 88.75 120 CYS A CA 1
ATOM 932 C C . CYS A 1 120 ? 0.503 6.503 11.413 1.00 88.75 120 CYS A C 1
ATOM 934 O O . CYS A 1 120 ? 0.140 6.077 10.316 1.00 88.75 120 CYS A O 1
ATOM 936 N N . CYS A 1 121 ? 0.140 7.712 11.846 1.00 89.19 121 CYS A N 1
ATOM 937 C CA . CYS A 1 121 ? -0.691 8.618 11.056 1.00 89.19 121 CYS A CA 1
ATOM 938 C C . CYS A 1 121 ? -0.113 8.930 9.663 1.00 89.19 121 CYS A C 1
ATOM 940 O O . CYS A 1 121 ? -0.875 9.192 8.740 1.00 89.19 121 CYS A O 1
ATOM 942 N N . HIS A 1 122 ? 1.213 8.881 9.497 1.00 88.12 122 HIS A N 1
ATOM 943 C CA . HIS A 1 122 ? 1.870 9.079 8.201 1.00 88.12 122 HIS A CA 1
ATOM 944 C C . HIS A 1 122 ? 1.643 7.893 7.260 1.00 88.12 122 HIS A C 1
ATOM 946 O O . HIS A 1 122 ? 1.309 8.096 6.098 1.00 88.12 122 HIS A O 1
ATOM 952 N N . ASP A 1 123 ? 1.755 6.668 7.773 1.00 88.25 123 ASP A N 1
ATOM 953 C CA . ASP A 1 123 ? 1.595 5.448 6.976 1.00 88.25 123 ASP A CA 1
ATOM 954 C C . ASP A 1 123 ? 0.136 5.285 6.537 1.00 88.25 123 ASP A C 1
ATOM 956 O O . ASP A 1 123 ? -0.139 5.037 5.366 1.00 88.25 123 ASP A O 1
ATOM 960 N N . LEU A 1 124 ? -0.817 5.545 7.441 1.00 89.25 124 LEU A N 1
ATOM 961 C CA . LEU A 1 124 ? -2.238 5.626 7.078 1.00 89.25 124 LEU A CA 1
ATOM 962 C C . LEU A 1 124 ? -2.511 6.767 6.100 1.00 89.25 124 LEU A C 1
ATOM 964 O O . LEU A 1 124 ? -3.330 6.615 5.198 1.00 89.25 124 LEU A O 1
ATOM 968 N N . GLY A 1 125 ? -1.824 7.899 6.266 1.00 89.88 125 GLY A N 1
ATOM 969 C CA . GLY A 1 125 ? -1.893 9.019 5.335 1.00 89.88 125 GLY A CA 1
ATOM 970 C C . GLY A 1 125 ? -1.501 8.611 3.915 1.00 89.88 125 GLY A C 1
ATOM 971 O O . GLY A 1 125 ? -2.190 8.977 2.963 1.00 89.88 125 GLY A O 1
ATOM 972 N N . LEU A 1 126 ? -0.440 7.811 3.785 1.00 88.06 126 LEU A N 1
ATOM 973 C CA . LEU A 1 126 ? 0.032 7.272 2.510 1.00 88.06 126 LEU A CA 1
ATOM 974 C C . LEU A 1 126 ? -0.920 6.223 1.926 1.00 88.06 126 LEU A C 1
ATOM 976 O O . LEU A 1 126 ? -1.196 6.273 0.733 1.00 88.06 126 LEU A O 1
ATOM 980 N N . LEU A 1 127 ? -1.441 5.304 2.745 1.00 86.56 127 LEU A N 1
ATOM 981 C CA . LEU A 1 127 ? -2.344 4.239 2.283 1.00 86.56 127 LEU A CA 1
ATOM 982 C C . LEU A 1 127 ? -3.715 4.749 1.842 1.00 86.56 127 LEU A C 1
ATOM 984 O O . LEU A 1 127 ? -4.333 4.175 0.953 1.00 86.56 127 LEU A O 1
ATOM 988 N N . LEU A 1 128 ? -4.218 5.790 2.503 1.00 87.19 128 LEU A N 1
ATOM 989 C CA . LEU A 1 128 ? -5.582 6.286 2.307 1.00 87.19 128 LEU A CA 1
ATOM 990 C C . LEU A 1 128 ? -5.661 7.497 1.368 1.00 87.19 128 LEU A C 1
ATOM 992 O O . LEU A 1 128 ? -6.763 8.023 1.164 1.00 87.19 128 LEU A O 1
ATOM 996 N N . GLY A 1 129 ? -4.508 7.972 0.885 1.00 83.00 129 GLY A N 1
ATOM 997 C CA . GLY A 1 129 ? -4.350 9.106 -0.026 1.00 83.00 129 GLY A CA 1
ATOM 998 C C . GLY A 1 129 ? -3.982 8.674 -1.443 1.00 83.00 129 GLY A C 1
ATOM 999 O O . GLY A 1 129 ? -4.102 7.505 -1.800 1.00 83.00 129 GLY A O 1
ATOM 1000 N N . THR A 1 130 ? -3.532 9.625 -2.258 1.00 78.44 130 THR A N 1
ATOM 1001 C CA . THR A 1 130 ? -3.098 9.371 -3.641 1.00 78.44 130 THR A CA 1
ATOM 1002 C C . THR A 1 130 ? -1.567 9.344 -3.767 1.00 78.44 130 THR A C 1
ATOM 1004 O O . THR A 1 130 ? -0.812 9.534 -2.805 1.00 78.44 130 THR A O 1
ATOM 1007 N N . ALA A 1 131 ? -1.072 9.084 -4.981 1.00 67.88 131 ALA A N 1
ATOM 1008 C CA . ALA A 1 131 ? 0.357 9.122 -5.290 1.00 67.88 131 ALA A CA 1
ATOM 1009 C C . ALA A 1 131 ? 0.993 10.516 -5.093 1.00 67.88 131 ALA A C 1
ATOM 1011 O O . ALA A 1 131 ? 2.161 10.604 -4.717 1.00 67.88 131 ALA A O 1
ATOM 1012 N N . GLY A 1 132 ? 0.230 11.595 -5.274 1.00 72.31 132 GLY A N 1
ATOM 1013 C CA . GLY A 1 132 ? 0.704 12.962 -5.030 1.00 72.31 132 GLY A CA 1
ATOM 1014 C C . GLY A 1 132 ? 0.308 13.512 -3.661 1.00 72.31 132 GLY A C 1
ATOM 1015 O O . GLY A 1 132 ? 1.044 14.295 -3.070 1.00 72.31 132 GLY A O 1
ATOM 1016 N N . GLU A 1 133 ? -0.832 13.070 -3.124 1.00 83.50 133 GLU A N 1
ATOM 1017 C CA . GLU A 1 133 ? -1.496 13.747 -2.010 1.00 83.50 133 GLU A CA 1
ATOM 1018 C C . GLU A 1 133 ? -1.852 12.751 -0.897 1.00 83.50 133 GLU A C 1
ATOM 1020 O O . GLU A 1 133 ? -2.928 12.138 -0.901 1.00 83.50 133 GLU A O 1
ATOM 1025 N N . PRO A 1 134 ? -0.951 12.556 0.084 1.00 86.00 134 PRO A N 1
ATOM 1026 C CA . PRO A 1 134 ? -1.271 11.807 1.290 1.00 86.00 134 PRO A CA 1
ATOM 1027 C C . PRO A 1 134 ? -2.422 12.475 2.048 1.00 86.00 134 PRO A C 1
ATOM 1029 O O . PRO A 1 134 ? -2.536 13.702 2.091 1.00 86.00 134 PRO A O 1
ATOM 1032 N N . VAL A 1 135 ? -3.249 11.678 2.724 1.00 89.62 135 VAL A N 1
ATOM 1033 C CA . VAL A 1 135 ? -4.305 12.225 3.584 1.00 89.62 135 VAL A CA 1
ATOM 1034 C C . VAL A 1 135 ? -3.674 13.054 4.699 1.00 89.62 135 VAL A C 1
ATOM 1036 O O . VAL A 1 135 ? -2.789 12.591 5.421 1.00 89.62 135 VAL A O 1
ATOM 1039 N N . SER A 1 136 ? -4.161 14.283 4.871 1.00 90.19 136 SER A N 1
ATOM 1040 C CA . SER A 1 136 ? -3.684 15.164 5.935 1.00 90.19 136 SER A CA 1
ATOM 1041 C C . SER A 1 136 ? -4.003 14.596 7.321 1.00 90.19 136 SER A C 1
ATOM 1043 O O . SER A 1 136 ? -5.009 13.910 7.523 1.00 90.19 136 SER A O 1
ATOM 1045 N N . LYS A 1 137 ? -3.189 14.943 8.326 1.00 89.31 137 LYS A N 1
ATOM 1046 C CA . LYS A 1 137 ? -3.410 14.517 9.720 1.00 89.31 137 LYS A CA 1
ATOM 1047 C C . LYS A 1 137 ? -4.821 14.858 10.213 1.00 89.31 137 LYS A C 1
ATOM 1049 O O . LYS A 1 137 ? -5.467 14.012 10.824 1.00 89.31 137 LYS A O 1
ATOM 1054 N N . ARG A 1 138 ? -5.319 16.062 9.903 1.00 90.38 138 ARG A N 1
ATOM 1055 C CA . ARG A 1 138 ? -6.678 16.500 10.271 1.00 90.38 138 ARG A CA 1
ATOM 1056 C C . ARG A 1 138 ? -7.754 15.652 9.594 1.00 90.38 138 ARG A C 1
ATOM 1058 O O . ARG A 1 138 ? -8.699 15.224 10.251 1.00 90.38 138 ARG A O 1
ATOM 1065 N N . ALA A 1 139 ? -7.596 15.363 8.302 1.00 91.38 139 ALA A N 1
ATOM 1066 C CA . ALA A 1 139 ? -8.533 14.514 7.576 1.00 91.38 139 ALA A CA 1
ATOM 1067 C C . ALA A 1 139 ? -8.533 13.076 8.121 1.00 91.38 139 ALA A C 1
ATOM 1069 O O . ALA A 1 139 ? -9.603 12.483 8.267 1.00 91.38 139 ALA A O 1
ATOM 1070 N N . LEU A 1 140 ? -7.366 12.531 8.480 1.00 91.81 140 LEU A N 1
ATOM 1071 C CA . LEU A 1 140 ? -7.258 11.218 9.113 1.00 91.81 140 LEU A CA 1
ATOM 1072 C C . LEU A 1 140 ? -7.920 11.198 10.499 1.00 91.81 140 LEU A C 1
ATOM 1074 O O . LEU A 1 140 ? -8.720 10.309 10.772 1.00 91.81 140 LEU A O 1
ATOM 1078 N N . GLN A 1 141 ? -7.657 12.201 11.341 1.00 90.81 141 GLN A N 1
ATOM 1079 C CA . GLN A 1 141 ? -8.296 12.340 12.654 1.00 90.81 141 GLN A CA 1
ATOM 1080 C C . GLN A 1 141 ? -9.823 12.385 12.535 1.00 90.81 141 GLN A C 1
ATOM 1082 O O . GLN A 1 141 ? -10.511 11.624 13.210 1.00 90.81 141 GLN A O 1
ATOM 1087 N N . ALA A 1 142 ? -10.358 13.193 11.616 1.00 90.56 142 ALA A N 1
ATOM 1088 C CA . ALA A 1 142 ? -11.796 13.260 11.373 1.00 90.56 142 ALA A CA 1
ATOM 1089 C C . ALA A 1 142 ? -12.372 11.916 10.894 1.00 90.56 142 ALA A C 1
ATOM 1091 O O . ALA A 1 142 ? -13.488 11.548 11.265 1.00 90.56 142 ALA A O 1
ATOM 1092 N N . ARG A 1 143 ? -11.620 11.156 10.081 1.00 91.50 143 ARG A N 1
ATOM 1093 C CA . ARG A 1 143 ? -12.032 9.808 9.664 1.00 91.50 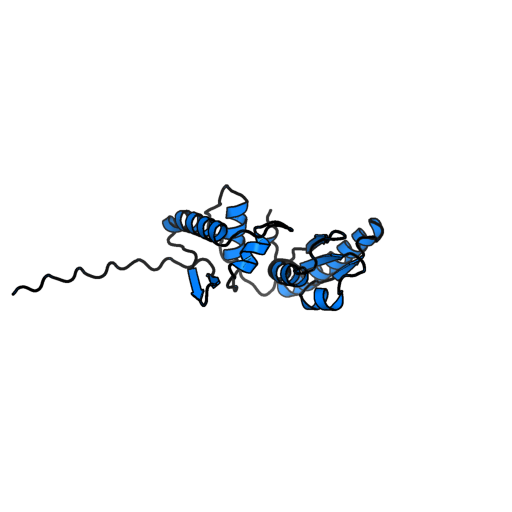143 ARG A CA 1
ATOM 1094 C C . ARG A 1 143 ? -12.091 8.847 10.853 1.00 91.50 143 ARG A C 1
ATOM 1096 O O . ARG A 1 143 ? -13.083 8.137 10.956 1.00 91.50 143 ARG A O 1
ATOM 1103 N N . VAL A 1 144 ? -11.098 8.870 11.744 1.00 90.19 144 VAL A N 1
ATOM 1104 C CA . VAL A 1 144 ? -11.067 8.030 12.956 1.00 90.19 144 VAL A CA 1
ATOM 1105 C C . VAL A 1 144 ? -12.182 8.406 13.933 1.00 90.19 144 VAL A C 1
ATOM 1107 O O . VAL A 1 144 ? -12.854 7.519 14.444 1.00 90.19 144 VAL A O 1
ATOM 1110 N N . MET A 1 145 ? -12.455 9.698 14.141 1.00 89.94 145 MET A N 1
ATOM 1111 C CA . MET A 1 145 ? -13.571 10.141 14.990 1.00 89.94 145 MET A CA 1
ATOM 1112 C C . MET A 1 145 ? -14.920 9.624 14.479 1.00 89.94 145 MET A C 1
ATOM 1114 O O . MET A 1 145 ? -15.717 9.102 15.256 1.00 89.94 145 MET A O 1
ATOM 1118 N N . ARG A 1 146 ? -15.161 9.709 13.162 1.00 89.56 146 ARG A N 1
ATOM 1119 C CA . ARG A 1 146 ? -16.373 9.144 12.546 1.00 89.56 146 ARG A CA 1
ATOM 1120 C C . ARG A 1 146 ? -16.455 7.629 12.710 1.00 89.56 146 ARG A C 1
ATOM 1122 O O . ARG A 1 146 ? -17.549 7.110 12.907 1.00 89.56 146 ARG A O 1
ATOM 1129 N N . LEU A 1 147 ? -15.322 6.932 12.625 1.00 88.12 147 LEU A N 1
ATOM 1130 C CA . LEU A 1 147 ? -15.273 5.491 12.838 1.00 88.12 147 LEU A CA 1
ATOM 1131 C C . LEU A 1 147 ? -15.605 5.131 14.292 1.00 88.12 147 LEU A C 1
ATOM 1133 O O . LEU A 1 147 ? -16.469 4.290 14.514 1.00 88.12 147 LEU A O 1
ATOM 1137 N N . ASN A 1 148 ? -15.017 5.823 15.271 1.00 87.56 148 ASN A N 1
ATOM 1138 C CA . ASN A 1 148 ? -15.320 5.626 16.692 1.00 87.56 148 ASN A CA 1
ATOM 1139 C C . ASN A 1 148 ? -16.802 5.851 17.008 1.00 87.56 148 ASN A C 1
ATOM 1141 O O . ASN A 1 148 ? -17.399 5.029 17.694 1.00 87.56 148 ASN A O 1
ATOM 1145 N N . GLY A 1 149 ? -17.429 6.892 16.448 1.00 85.12 149 GLY A N 1
ATOM 1146 C CA . GLY A 1 149 ? -18.870 7.116 16.618 1.00 85.12 149 GLY A CA 1
ATOM 1147 C C . GLY A 1 149 ? -19.737 5.951 16.120 1.00 85.12 149 GLY A C 1
ATOM 1148 O O . GLY A 1 149 ? -20.798 5.694 16.675 1.00 85.12 149 GLY A O 1
ATOM 1149 N N . ARG A 1 150 ? -19.273 5.205 15.108 1.00 83.56 150 ARG A N 1
ATOM 1150 C CA . ARG A 1 150 ? -19.964 4.010 14.591 1.00 83.56 150 ARG A CA 1
ATOM 1151 C C . ARG A 1 150 ? -19.667 2.741 15.382 1.00 83.56 150 ARG A C 1
ATOM 1153 O O . ARG A 1 150 ? -20.489 1.833 15.372 1.00 83.56 150 ARG A O 1
ATOM 1160 N N . LEU A 1 151 ? -18.498 2.659 16.009 1.00 83.25 151 LEU A N 1
ATOM 1161 C CA . LEU A 1 151 ? -18.088 1.510 16.818 1.00 83.25 151 LEU A CA 1
ATOM 1162 C C . LEU A 1 151 ? -18.630 1.586 18.254 1.00 83.25 151 LEU A C 1
ATOM 1164 O O . LEU A 1 151 ? -18.825 0.546 18.876 1.00 83.25 151 LEU A O 1
ATOM 1168 N N . ALA A 1 152 ? -18.939 2.790 18.747 1.00 84.06 152 ALA A N 1
ATOM 1169 C CA . ALA A 1 152 ? -19.420 3.020 20.107 1.00 84.06 152 ALA A CA 1
ATOM 1170 C C . ALA A 1 152 ? -20.625 2.145 20.526 1.00 84.06 152 ALA A C 1
ATOM 1172 O O . ALA A 1 152 ? -20.561 1.587 21.619 1.00 84.06 152 ALA A O 1
ATOM 1173 N N . PRO A 1 153 ? -21.671 1.926 19.694 1.00 81.12 153 PRO A N 1
ATOM 1174 C CA . PRO A 1 153 ? -22.792 1.048 20.057 1.00 81.12 153 PRO A CA 1
ATOM 1175 C C . PRO A 1 153 ? -22.397 -0.414 20.301 1.00 81.12 153 PRO A C 1
ATOM 1177 O O . PRO A 1 153 ? -23.134 -1.149 20.946 1.00 81.12 153 PRO A O 1
ATOM 1180 N N . TYR A 1 154 ? -21.243 -0.837 19.784 1.00 78.06 154 TYR A N 1
ATOM 1181 C CA . TYR A 1 154 ? -20.714 -2.191 19.938 1.00 78.06 154 TYR A CA 1
ATOM 1182 C C . TYR A 1 154 ? -19.709 -2.295 21.088 1.00 78.06 154 TYR A C 1
ATOM 1184 O O . TYR A 1 154 ? -19.066 -3.329 21.233 1.00 78.06 154 TYR A O 1
ATOM 1192 N N . GLY A 1 155 ? -19.525 -1.223 21.870 1.00 77.38 155 GLY A N 1
ATOM 1193 C CA . GLY A 1 155 ? -18.539 -1.189 22.945 1.00 77.38 155 GLY A CA 1
ATOM 1194 C C . GLY A 1 155 ? -17.111 -1.324 22.426 1.00 77.38 155 GLY A C 1
ATOM 1195 O O . GLY A 1 155 ? -16.277 -1.907 23.102 1.00 77.38 155 GLY A O 1
ATOM 1196 N N . VAL A 1 156 ? -16.817 -0.825 21.222 1.00 80.81 156 VAL A N 1
ATOM 1197 C CA . VAL A 1 156 ? -15.484 -0.896 20.608 1.00 80.81 156 VAL A CA 1
ATOM 1198 C C . VAL A 1 156 ? -15.000 0.509 20.266 1.00 80.81 156 VAL A C 1
ATOM 1200 O O . VAL A 1 156 ? -15.776 1.362 19.835 1.00 80.81 156 VAL A O 1
ATOM 1203 N N . SER A 1 157 ? -13.702 0.764 20.417 1.00 83.94 157 SER A N 1
ATOM 1204 C CA . SER A 1 157 ? -13.080 1.996 19.927 1.00 83.94 157 SER A CA 1
ATOM 1205 C C . SER A 1 157 ? -11.683 1.756 19.355 1.00 83.94 157 SER A C 1
ATOM 1207 O O . SER A 1 157 ? -11.049 0.725 19.591 1.00 83.94 157 SER A O 1
ATOM 1209 N N . VAL A 1 158 ? -11.217 2.711 18.553 1.00 85.50 158 VAL A N 1
ATOM 1210 C CA . VAL A 1 158 ? -9.841 2.769 18.058 1.00 85.50 158 VAL A CA 1
ATOM 1211 C C . VAL A 1 158 ? -8.977 3.453 19.109 1.00 85.50 158 VAL A C 1
ATOM 1213 O O . VAL A 1 158 ? -9.193 4.628 19.421 1.00 85.50 158 VAL A O 1
ATOM 1216 N N . ASP A 1 159 ? -7.970 2.738 19.604 1.00 84.62 159 ASP A N 1
ATOM 1217 C CA . ASP A 1 159 ? -6.979 3.283 20.528 1.00 84.62 159 ASP A CA 1
ATOM 1218 C C . ASP A 1 159 ? -5.999 4.208 19.787 1.00 84.62 159 ASP A C 1
ATOM 1220 O O . ASP A 1 159 ? -5.555 3.909 18.673 1.00 84.62 159 ASP A O 1
ATOM 1224 N N . ALA A 1 160 ? -5.655 5.343 20.396 1.00 86.88 160 ALA A N 1
ATOM 1225 C CA . ALA A 1 160 ? -4.794 6.356 19.798 1.00 86.88 160 ALA A CA 1
ATOM 1226 C C . ALA A 1 160 ? -3.766 6.894 20.801 1.00 86.88 160 ALA A C 1
ATOM 1228 O O . ALA A 1 160 ? -4.095 7.613 21.743 1.00 86.88 160 ALA A O 1
ATOM 1229 N N . VAL A 1 161 ? -2.486 6.642 20.531 1.00 86.25 161 VAL A N 1
ATOM 1230 C CA . VAL A 1 161 ? -1.365 7.122 21.345 1.00 86.25 161 VAL A CA 1
ATOM 1231 C C . VAL A 1 161 ? -0.686 8.303 20.660 1.00 86.25 161 VAL A C 1
ATOM 1233 O O . VAL A 1 161 ? -0.202 8.204 19.529 1.00 86.25 161 VAL A O 1
ATOM 1236 N N . HIS A 1 162 ? -0.600 9.425 21.372 1.00 85.00 162 HIS A N 1
ATOM 1237 C CA . HIS A 1 162 ? 0.056 10.645 20.908 1.00 85.00 162 HIS A CA 1
ATOM 1238 C C . HIS A 1 162 ? 1.450 10.760 21.531 1.00 85.00 162 HIS A C 1
ATOM 1240 O O . HIS A 1 162 ? 1.582 10.834 22.749 1.00 85.00 162 HIS A O 1
ATOM 1246 N N . ARG A 1 163 ? 2.506 10.775 20.706 1.00 79.44 163 ARG A N 1
ATOM 1247 C CA . ARG A 1 163 ? 3.894 10.993 21.155 1.00 79.44 163 ARG A CA 1
ATOM 1248 C C . ARG A 1 163 ? 4.656 11.856 20.156 1.00 79.44 163 ARG A C 1
ATOM 1250 O O . ARG A 1 163 ? 4.661 11.552 18.964 1.00 79.44 163 ARG A O 1
ATOM 1257 N N . TRP A 1 164 ? 5.307 12.913 20.648 1.00 77.88 164 TRP A N 1
ATOM 1258 C CA . TRP A 1 164 ? 6.190 13.801 19.873 1.00 77.88 164 TRP A CA 1
ATOM 1259 C C . TRP A 1 164 ? 5.580 14.271 18.538 1.00 77.88 164 TRP A C 1
ATOM 1261 O O . TRP A 1 164 ? 6.149 14.085 17.466 1.00 77.88 164 TRP A O 1
ATOM 1271 N N . GLY A 1 165 ? 4.350 14.795 18.584 1.00 76.00 165 GLY A N 1
ATOM 1272 C CA . GLY A 1 165 ? 3.632 15.285 17.398 1.00 76.00 165 GLY A CA 1
ATOM 1273 C C . GLY A 1 165 ? 3.068 14.199 16.467 1.00 76.00 165 GLY A C 1
ATOM 1274 O O . GLY A 1 165 ? 2.295 14.519 15.555 1.00 76.00 165 GLY A O 1
ATOM 1275 N N . ARG A 1 166 ? 3.371 12.919 16.712 1.00 81.81 166 ARG A N 1
ATOM 1276 C CA . ARG A 1 166 ? 2.876 11.769 15.943 1.00 81.81 166 ARG A CA 1
ATOM 1277 C C . ARG A 1 166 ? 1.727 11.081 16.673 1.00 81.81 166 ARG A C 1
ATOM 1279 O O . ARG A 1 166 ? 1.775 10.895 17.888 1.00 81.81 166 ARG A O 1
ATOM 1286 N N . THR A 1 167 ? 0.718 10.672 15.913 1.00 88.69 167 THR A N 1
ATOM 1287 C CA . THR A 1 167 ? -0.378 9.837 16.412 1.00 88.69 167 THR A CA 1
ATOM 1288 C C . THR A 1 167 ? -0.179 8.421 15.890 1.00 88.69 167 THR A C 1
ATOM 1290 O O . THR A 1 167 ? 0.059 8.232 14.693 1.00 88.69 167 THR A O 1
ATOM 1293 N N . ARG A 1 168 ? -0.247 7.436 16.782 1.00 88.75 168 ARG A N 1
ATOM 1294 C CA . ARG A 1 168 ? -0.300 6.015 16.436 1.00 88.75 168 ARG A CA 1
ATOM 1295 C C . ARG A 1 168 ? -1.670 5.473 16.788 1.00 88.75 168 ARG A C 1
ATOM 1297 O O . ARG A 1 168 ? -2.153 5.749 17.879 1.00 88.75 168 ARG A O 1
ATOM 1304 N N . TYR A 1 169 ? -2.258 4.712 15.881 1.00 87.44 169 TYR A N 1
ATOM 1305 C CA . TYR A 1 169 ? -3.535 4.047 16.085 1.00 87.44 169 TYR A CA 1
ATOM 1306 C C . TYR A 1 169 ? -3.287 2.558 16.294 1.00 87.44 169 TYR A C 1
ATOM 1308 O O . TYR A 1 169 ? -2.604 1.930 15.484 1.00 87.44 169 TYR A O 1
ATOM 1316 N N . THR A 1 170 ? -3.811 2.004 17.378 1.00 78.94 170 THR A N 1
ATOM 1317 C CA . THR A 1 170 ? -3.783 0.563 17.644 1.00 78.94 170 THR A CA 1
ATOM 1318 C C . THR A 1 170 ? -5.180 0.016 17.388 1.00 78.94 170 THR A C 1
ATOM 1320 O O . THR A 1 170 ? -6.153 0.755 17.527 1.00 78.94 170 THR A O 1
ATOM 1323 N N . GLY A 1 171 ? -5.267 -1.244 16.952 1.00 68.94 171 GLY A N 1
ATOM 1324 C CA . GLY A 1 171 ? -6.515 -1.868 16.515 1.00 68.94 171 GLY A CA 1
ATOM 1325 C C . GLY A 1 171 ? -7.682 -1.770 17.500 1.00 68.94 171 GLY A C 1
ATOM 1326 O O . GLY A 1 171 ? -7.555 -1.284 18.622 1.00 68.94 171 GLY A O 1
ATOM 1327 N N . MET A 1 172 ? -8.843 -2.228 17.046 1.00 71.94 172 MET A N 1
ATOM 1328 C CA . MET A 1 172 ? -10.086 -2.166 17.812 1.00 71.94 172 MET A CA 1
ATOM 1329 C C . MET A 1 172 ? -9.951 -2.852 19.174 1.00 71.94 172 MET A C 1
ATOM 1331 O O . MET A 1 172 ? -9.588 -4.025 19.250 1.00 71.94 172 MET A O 1
ATOM 1335 N N . ARG A 1 173 ? -10.242 -2.110 20.241 1.00 65.88 173 ARG A N 1
ATOM 1336 C CA . ARG A 1 173 ? -10.316 -2.627 21.610 1.00 65.88 173 ARG A CA 1
ATOM 1337 C C . ARG A 1 173 ? -11.730 -2.473 22.131 1.00 65.88 173 ARG A C 1
ATOM 1339 O O . ARG A 1 173 ? -12.427 -1.539 21.727 1.00 65.88 173 ARG A O 1
ATOM 1346 N N . GLU A 1 174 ? -12.113 -3.352 23.050 1.00 66.19 174 GLU A N 1
ATOM 1347 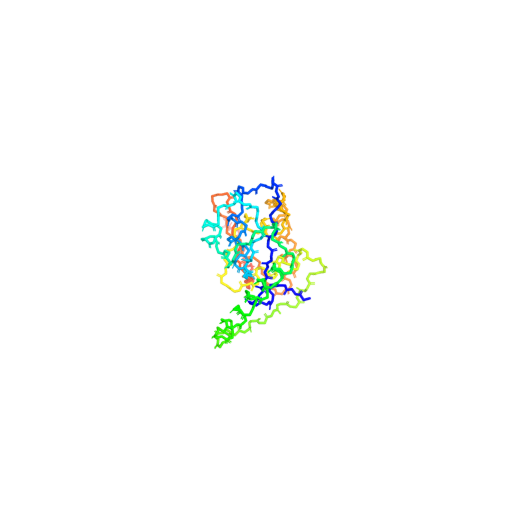C CA . GLU A 1 174 ? -13.269 -3.093 23.901 1.00 66.19 174 GLU A CA 1
ATOM 1348 C C . GLU A 1 174 ? -13.089 -1.718 24.552 1.00 66.19 174 GLU A C 1
ATOM 1350 O O . GLU A 1 174 ? -12.019 -1.373 25.064 1.00 66.19 174 GLU A O 1
ATOM 1355 N N . ALA A 1 175 ? -14.117 -0.889 24.433 1.00 59.44 175 ALA A N 1
ATOM 1356 C CA . ALA A 1 175 ? -14.182 0.387 25.098 1.00 59.44 175 ALA A CA 1
ATOM 1357 C C . ALA A 1 175 ? -14.210 0.097 26.597 1.00 59.44 175 ALA A C 1
ATOM 1359 O O . ALA A 1 175 ? -15.135 -0.544 27.092 1.00 59.44 175 ALA A O 1
ATOM 1360 N N . VAL A 1 176 ? -13.188 0.561 27.315 1.00 55.75 176 VAL A N 1
ATOM 1361 C CA . VAL A 1 176 ? -13.246 0.583 28.775 1.00 55.75 176 VAL A CA 1
ATOM 1362 C C . VAL A 1 176 ? -14.460 1.444 29.135 1.00 55.75 176 VAL A C 1
ATOM 1364 O O . VAL A 1 176 ? -14.543 2.573 28.630 1.00 55.75 176 VAL A O 1
ATOM 1367 N N . PRO A 1 177 ? -15.421 0.943 29.933 1.00 46.59 177 PRO A N 1
ATOM 1368 C CA . PRO A 1 177 ? -16.513 1.771 30.409 1.00 46.59 177 PRO A CA 1
ATOM 1369 C C . PRO A 1 177 ? -15.894 2.996 31.074 1.00 46.59 177 PRO A C 1
ATOM 1371 O O . PRO A 1 177 ? -15.006 2.869 31.916 1.00 46.59 177 PRO A O 1
ATOM 1374 N N . TYR A 1 178 ? -16.314 4.187 30.659 1.00 44.31 178 TYR A N 1
ATOM 1375 C CA . TYR A 1 178 ? -15.960 5.399 31.379 1.00 44.31 178 TYR A CA 1
ATOM 1376 C C . TYR A 1 178 ? -16.607 5.302 32.766 1.00 44.31 178 TYR A C 1
ATOM 1378 O O . TYR A 1 178 ? -17.804 5.548 32.907 1.00 44.31 178 TYR A O 1
ATOM 1386 N N . GLU A 1 179 ? -15.845 4.879 33.776 1.00 39.69 179 GLU A N 1
ATOM 1387 C CA . GLU A 1 179 ? -16.256 5.035 35.167 1.00 39.69 179 GLU A CA 1
ATOM 1388 C C . GLU A 1 179 ? -16.313 6.535 35.447 1.00 39.69 179 GLU A C 1
ATOM 1390 O O . GLU A 1 179 ? -15.300 7.236 35.427 1.00 39.69 179 GLU A O 1
ATOM 1395 N N . VAL A 1 180 ? -17.528 7.041 35.658 1.00 48.34 180 VAL A N 1
ATOM 1396 C CA . VAL A 1 180 ? -17.740 8.378 36.205 1.00 48.34 180 VAL A CA 1
ATOM 1397 C C . VAL A 1 180 ? -17.065 8.391 37.582 1.00 48.34 180 VAL A C 1
ATOM 1399 O O . VAL A 1 180 ? -17.461 7.591 38.434 1.00 48.34 180 VAL A O 1
ATOM 1402 N N . PRO A 1 181 ? -16.060 9.253 37.833 1.00 43.19 181 PRO A N 1
ATOM 1403 C CA . PRO A 1 181 ? -15.493 9.388 39.167 1.00 43.19 181 PRO A CA 1
ATOM 1404 C C . PRO A 1 181 ? -16.627 9.732 40.139 1.00 43.19 181 PRO A C 1
ATOM 1406 O O . PRO A 1 181 ? -17.440 10.602 39.803 1.00 43.19 181 PRO A O 1
ATOM 1409 N N . PRO A 1 182 ? -16.724 9.081 41.313 1.00 43.53 182 PRO A N 1
ATOM 1410 C CA . PRO A 1 182 ? -17.761 9.411 42.277 1.00 43.53 182 PRO A CA 1
ATOM 1411 C C . PRO A 1 182 ? -17.697 10.910 42.563 1.00 43.53 182 PRO A C 1
ATOM 1413 O O . PRO A 1 182 ? -16.617 11.457 42.810 1.00 43.53 182 PRO A O 1
ATOM 1416 N N . ALA A 1 183 ? -18.852 11.574 42.467 1.00 48.34 183 ALA A N 1
ATOM 1417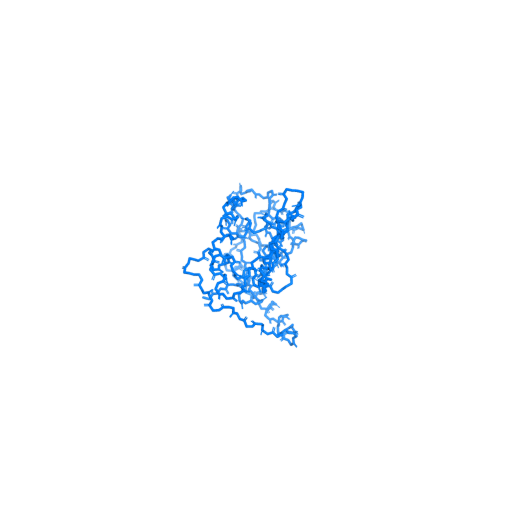 C CA . ALA A 1 183 ? -18.982 12.983 42.793 1.00 48.34 183 ALA A CA 1
ATOM 1418 C C . ALA A 1 183 ? -18.344 13.209 44.165 1.00 48.34 183 ALA A C 1
ATOM 1420 O O . ALA A 1 183 ? -18.732 12.568 45.143 1.00 48.34 183 ALA A O 1
ATOM 1421 N N . GLN A 1 184 ? -17.328 14.071 44.222 1.00 49.09 184 GLN A N 1
ATOM 1422 C CA . GLN A 1 184 ? -16.728 14.458 45.488 1.00 49.09 184 GLN A CA 1
ATOM 1423 C C . GLN A 1 184 ? -17.842 15.068 46.339 1.00 49.09 184 GLN A C 1
ATOM 1425 O O . GLN A 1 184 ? -18.395 16.113 45.993 1.00 49.09 184 GLN A O 1
ATOM 1430 N N . SER A 1 185 ? -18.212 14.366 47.411 1.00 52.31 185 SER A N 1
ATOM 1431 C CA . SER A 1 185 ? -19.159 14.857 48.402 1.00 52.31 185 SER A CA 1
ATOM 1432 C C . SER A 1 185 ? -18.709 16.245 48.859 1.00 52.31 185 SER A C 1
ATOM 1434 O O . SER A 1 185 ? -17.537 16.398 49.218 1.00 52.31 185 SER A O 1
ATOM 1436 N N . PRO A 1 186 ? -19.588 17.261 48.856 1.00 50.38 186 PRO A N 1
ATOM 1437 C CA . PRO A 1 186 ? -19.219 18.564 49.374 1.00 50.38 186 PRO A CA 1
ATOM 1438 C C . PRO A 1 186 ? -18.847 18.406 50.849 1.00 50.38 186 PRO A C 1
ATOM 1440 O O . PRO A 1 186 ? -19.618 17.857 51.641 1.00 50.38 186 PRO A O 1
ATOM 1443 N N . LEU A 1 187 ? -17.637 18.854 51.188 1.00 48.88 187 LEU A N 1
ATOM 1444 C CA . LEU A 1 187 ? -17.171 19.002 52.560 1.00 48.88 187 LEU A CA 1
ATOM 1445 C C . LEU A 1 187 ? -18.230 19.793 53.334 1.00 48.88 187 LEU A C 1
ATOM 1447 O O . LEU A 1 187 ? -18.457 20.970 53.056 1.00 48.88 187 LEU A O 1
ATOM 1451 N N . ARG A 1 188 ? -18.901 19.130 54.280 1.00 47.75 188 ARG A N 1
ATOM 1452 C CA . ARG A 1 188 ? -19.645 19.822 55.330 1.00 47.75 188 ARG A CA 1
ATOM 1453 C C . ARG A 1 188 ? -18.607 20.449 56.260 1.00 47.75 188 ARG A C 1
ATOM 1455 O O . ARG A 1 188 ? -17.891 19.714 56.937 1.00 47.75 188 ARG A O 1
ATOM 1462 N N . LEU A 1 189 ? -18.506 21.775 56.214 1.00 50.25 189 LEU A N 1
ATOM 1463 C CA . LEU A 1 189 ? -17.984 22.594 57.308 1.00 50.25 189 LEU A CA 1
ATOM 1464 C C . LEU A 1 189 ? -19.110 22.844 58.313 1.00 50.25 189 LEU A C 1
ATOM 1466 O O . LEU A 1 189 ? -20.267 22.995 57.852 1.00 50.25 189 LEU A O 1
#

Sequence (189 aa):
MSLLCRPDGLAVLDVSEGGQTDRLEQRVRVLSTISSVVVLAPRDVNVVATLRAGAVNVLPRDAPPRELAGRIVAERRWIDLSSRRHRLRVPSQSRPQAVPHQASQQVLLELLSLPTRQWCCHDLGLLLGTAGEPVSKRALQARVMRLNGRLAPYGVSVDAVHRWGRTRYTGMREAVPYEVPPAQSPLRL

pLDDT: mean 77.46, std 16.13, range [38.84, 94.81]

Foldseek 3Di:
DDLQPDQEAEAEAEADDVAPLVCLLVLLLLVLVRYAYEYADD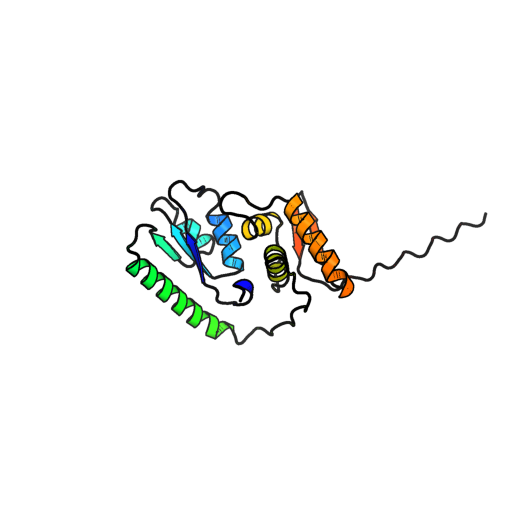PPDPQVSNVVSRHPYYHDNPDDPVVVVVVSVVSSVVSVVVVVVVVVDDDDDDDPPLQDPDPLLNVVLSVLADPDDKDKLQSCQSVSDDSVGGNDSVNVVVSQVVNQVSCVVVQKHWDWDDDPNIIITHHIDRNDPPDDDPDDDPDDD

Secondary structure (DSSP, 8-state):
--GGG-TT-EEEEE--TT--GGGHHHHHHHHTTTSEEEEEE-TTS-HHHHHHTT-SEEEETTS-HHHHHHHHHHHHHHHHHHHHHHTTS---PPPPS---SSHHHHHHHHHHTSTT-PEEHHHHHHHSS-SS-PPPHHHHHHHHHHHHHHHGGGTEEEEEEEETTEEEEEEEEEPPP--PPPP------